Protein AF-A0A958D7E0-F1 (afdb_monomer)

Secondary structure (DSSP, 8-state):
-HHHHHHHHHHHHHHHHHHS-TTSEEEEEEE--TTSPEEEEEEEESS----EEEE-S--HHHHHHHHHHH-GGGGG--HHHHHHHTTSPPP-SSSTT-EEEEEETTTT-TTTSSHHHHHHHHHHHHHHHHHHHHHHHHHHHHHHHHHS-SSGGGHHHHHHHHHHHHHHHTTTTB-PPEEEEE--SSS-S--EEEEEEEB--SSHHHHHHHHHH--SEEEEEEE-SSS--HHHHHHHHHH-BTTTBSEEEEEESSPPPHHHHHHHHHHHHHSSS--EEEEEEHHHHHHH--

Foldseek 3Di:
DVVLLVVLQVLLLVVCPVQPDPQWAWEWEWAAAAPAFIKIKIFTDRDHHSDYYYHHHDHPQVVLVVVCVLPVVSVPDDRVRVRVCLVVPDAADPDPSRIGIHTDRCHPPSVCSDSVNSVVSSCCNVVVNLVVCLVVVLVVLVVCLVVQAQDDVRQLVQLVNCQVLCCSLQSVFWARWDAQDFDPDDDDRPDTFGIKTQGPHPDDDSVCQCPVWVQRMEGEAEHSHAEDDLVNLVSVCVPCDNVHTLEYEYEYAHDYDVVSVVSQVVSCVVDPGRRHYYYHHSVNSSVSSD

Nearest PDB structures (foldseek):
  8qsz-assembly1_E  TM=7.410E-01  e=4.113E-02  Schizosaccharomyces pombe
  7wbx-assembly1_E  TM=4.886E-01  e=1.182E-02  Komagataella phaffii
  9ja1-assembly1_E  TM=7.060E-01  e=1.198E-01  Saccharomyces cerevisiae
  7eu0-assembly1_E  TM=7.232E-01  e=1.815E-01  Arabidopsis thaliana
  8u9r-assembly1_E  TM=4.308E-01  e=2.591E-01  Saccharomyces cerevisiae

Solvent-accessible surface area (backbone atoms only — not comparable to full-atom values): 15855 Å² total; per-residue (Å²): 105,70,71,36,50,47,52,19,48,51,45,38,52,54,49,44,59,74,73,44,52,96,81,56,21,40,37,36,36,41,42,32,30,80,96,45,56,24,36,39,34,44,38,38,51,95,53,96,35,86,48,75,47,76,45,71,76,38,51,71,68,59,48,34,56,58,47,23,74,77,40,64,86,46,62,77,65,51,71,74,54,50,54,59,38,47,80,61,46,63,80,49,56,96,56,98,78,38,60,25,49,44,48,39,95,41,52,94,45,66,83,48,40,30,61,68,49,31,52,52,52,52,51,50,46,48,53,55,18,54,71,60,38,33,68,53,50,47,50,48,52,55,51,47,63,73,66,53,58,80,33,79,92,38,28,65,63,45,36,52,49,51,34,55,49,52,37,66,78,31,57,92,35,35,44,75,50,39,68,58,50,55,57,74,93,83,61,85,66,78,58,72,39,47,28,35,22,42,51,64,28,90,56,66,73,60,22,50,39,28,74,78,36,43,18,56,32,42,42,38,40,57,43,42,34,61,70,84,53,74,61,61,55,50,57,55,59,72,61,47,35,80,93,43,4,22,48,38,34,39,38,26,56,38,80,70,58,69,68,56,57,52,49,50,54,50,54,34,67,71,43,94,56,87,35,47,73,50,80,44,22,51,64,53,55,54,62,74,44,105

Radius of gyration: 23.07 Å; Cα contacts (8 Å, |Δi|>4): 474; chains: 1; bounding box: 60×35×63 Å

Mean predicted aligned error: 13.66 Å

pLDDT: mean 77.72, std 14.21, range [37.94, 97.56]

Structure (mmCIF, N/CA/C/O backbone):
data_AF-A0A958D7E0-F1
#
_entry.id   AF-A0A958D7E0-F1
#
loop_
_atom_site.group_PDB
_atom_site.id
_atom_site.type_symbol
_atom_site.label_atom_id
_atom_site.label_al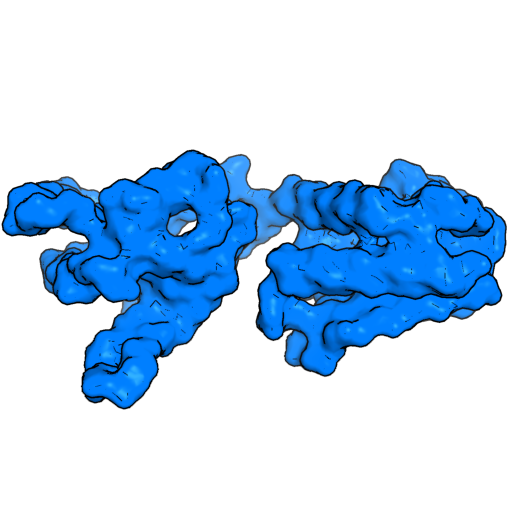t_id
_atom_site.label_comp_id
_atom_site.label_asym_id
_atom_site.label_entity_id
_atom_site.label_seq_id
_atom_site.pdbx_PDB_ins_code
_atom_site.Cartn_x
_atom_site.Cartn_y
_atom_site.Cartn_z
_atom_site.occupancy
_atom_site.B_iso_or_equiv
_atom_site.auth_seq_id
_atom_site.auth_comp_id
_atom_site.auth_asym_id
_atom_site.auth_atom_id
_atom_site.pdbx_PDB_model_num
ATOM 1 N N . MET A 1 1 ? 11.416 -3.556 -36.088 1.00 57.78 1 MET A N 1
ATOM 2 C CA . MET A 1 1 ? 11.452 -3.543 -34.608 1.00 57.78 1 MET A CA 1
ATOM 3 C C . MET A 1 1 ? 10.338 -2.713 -33.989 1.00 57.78 1 MET A C 1
ATOM 5 O O . MET A 1 1 ? 9.658 -3.243 -33.122 1.00 57.78 1 MET A O 1
ATOM 9 N N . MET A 1 2 ? 10.081 -1.491 -34.474 1.00 62.84 2 MET A N 1
ATOM 10 C CA . MET A 1 2 ? 9.103 -0.550 -33.896 1.00 62.84 2 MET A CA 1
ATOM 11 C C . MET A 1 2 ? 7.727 -1.152 -33.539 1.00 62.84 2 MET A C 1
ATOM 13 O O . MET A 1 2 ? 7.241 -0.913 -32.445 1.00 62.84 2 MET A O 1
ATOM 17 N N . HIS A 1 3 ? 7.124 -1.997 -34.389 1.00 62.16 3 HIS A N 1
ATOM 18 C CA . HIS A 1 3 ? 5.829 -2.636 -34.087 1.00 62.16 3 HIS A CA 1
ATOM 19 C C . HIS A 1 3 ? 5.879 -3.615 -32.893 1.00 62.16 3 HIS A C 1
ATOM 21 O O . HIS A 1 3 ? 4.928 -3.698 -32.122 1.00 62.16 3 HIS A O 1
ATOM 27 N N . PHE A 1 4 ? 6.982 -4.352 -32.720 1.00 68.31 4 PHE A N 1
ATOM 28 C CA . PHE A 1 4 ? 7.137 -5.296 -31.607 1.00 68.31 4 PHE A CA 1
ATOM 29 C C . PHE A 1 4 ? 7.370 -4.554 -30.287 1.00 68.31 4 PHE A C 1
ATOM 31 O O . PHE A 1 4 ? 6.698 -4.833 -29.298 1.00 68.31 4 PHE A O 1
ATOM 38 N N . ALA A 1 5 ? 8.231 -3.530 -30.308 1.00 74.19 5 ALA A N 1
ATOM 39 C CA . ALA A 1 5 ? 8.450 -2.646 -29.167 1.00 74.19 5 ALA A CA 1
ATOM 40 C C . ALA A 1 5 ? 7.181 -1.863 -28.780 1.00 74.19 5 ALA A C 1
ATOM 42 O O . ALA A 1 5 ? 6.942 -1.647 -27.600 1.00 74.19 5 ALA A O 1
ATOM 43 N N . LEU A 1 6 ? 6.329 -1.496 -29.748 1.00 79.62 6 LEU A N 1
ATOM 44 C CA . LEU A 1 6 ? 5.053 -0.821 -29.489 1.00 79.62 6 LEU A CA 1
ATOM 45 C C . LEU A 1 6 ? 4.069 -1.717 -28.727 1.00 79.62 6 LEU A C 1
ATOM 47 O O . LEU A 1 6 ? 3.431 -1.265 -27.783 1.00 79.62 6 LEU A O 1
ATOM 51 N N . ASN A 1 7 ? 3.930 -2.981 -29.132 1.00 79.94 7 ASN A N 1
ATOM 52 C CA . ASN A 1 7 ? 3.047 -3.923 -28.441 1.00 79.94 7 ASN A CA 1
ATOM 53 C C . ASN A 1 7 ? 3.582 -4.270 -27.051 1.00 79.94 7 ASN A C 1
ATOM 55 O O . ASN A 1 7 ? 2.810 -4.317 -26.100 1.00 79.94 7 ASN A O 1
ATOM 59 N N . TYR A 1 8 ? 4.900 -4.441 -26.928 1.00 84.50 8 TYR A N 1
ATOM 60 C CA . TYR A 1 8 ? 5.567 -4.573 -25.637 1.00 84.50 8 TYR A CA 1
ATOM 61 C C . TYR A 1 8 ? 5.291 -3.354 -24.742 1.00 84.50 8 TYR A C 1
ATOM 63 O O . TYR A 1 8 ? 4.865 -3.522 -23.605 1.00 84.50 8 TYR A O 1
ATOM 71 N N . ALA A 1 9 ? 5.461 -2.129 -25.257 1.00 82.00 9 ALA A N 1
ATOM 72 C CA . ALA A 1 9 ? 5.205 -0.893 -24.517 1.00 82.00 9 ALA A CA 1
ATOM 73 C C . ALA A 1 9 ? 3.750 -0.802 -24.053 1.00 82.00 9 ALA A C 1
ATOM 75 O O . ALA A 1 9 ? 3.500 -0.574 -22.877 1.00 82.00 9 ALA A O 1
ATOM 76 N N . LYS A 1 10 ? 2.786 -1.058 -24.944 1.00 81.69 10 LYS A N 1
ATOM 77 C CA . LYS A 1 10 ? 1.363 -1.085 -24.581 1.00 81.69 10 LYS A CA 1
ATOM 78 C C . LYS A 1 10 ? 1.084 -2.077 -23.461 1.00 81.69 10 LYS A C 1
ATOM 80 O O . LYS A 1 10 ? 0.414 -1.717 -22.507 1.00 81.69 10 LYS A O 1
ATOM 85 N N . HIS A 1 11 ? 1.651 -3.278 -23.542 1.00 80.88 11 HIS A N 1
ATOM 86 C CA . HIS A 1 11 ? 1.471 -4.309 -22.523 1.00 80.88 11 HIS A CA 1
ATOM 87 C C . HIS A 1 11 ? 2.115 -3.922 -21.185 1.00 80.88 11 HIS A C 1
ATOM 89 O O . HIS A 1 11 ? 1.505 -4.092 -20.136 1.00 80.88 11 HIS A O 1
ATOM 95 N N . VAL A 1 12 ? 3.317 -3.334 -21.201 1.00 79.00 12 VAL A N 1
ATOM 96 C CA . VAL A 1 12 ? 3.941 -2.761 -19.996 1.00 79.00 12 VAL A CA 1
ATOM 97 C C . VAL A 1 12 ? 3.056 -1.670 -19.396 1.00 79.00 12 VAL A C 1
ATOM 99 O O . VAL A 1 12 ? 2.830 -1.692 -18.194 1.00 79.00 12 VAL A O 1
ATOM 102 N N . ASN A 1 13 ? 2.524 -0.759 -20.214 1.00 78.00 13 ASN A N 1
ATOM 103 C CA . ASN A 1 13 ? 1.620 0.306 -19.777 1.00 78.00 13 ASN A CA 1
ATOM 104 C C . ASN A 1 13 ? 0.315 -0.273 -19.195 1.00 78.00 13 ASN A C 1
ATOM 106 O O . ASN A 1 13 ? -0.163 0.142 -18.151 1.00 78.00 13 ASN A O 1
ATOM 110 N N . GLU A 1 14 ? -0.257 -1.303 -19.813 1.00 74.56 14 GLU A N 1
ATOM 111 C CA . GLU A 1 14 ? -1.432 -2.000 -19.279 1.00 74.56 14 GLU A CA 1
ATOM 112 C C . GLU A 1 14 ? -1.147 -2.649 -17.917 1.00 74.56 14 GLU A C 1
ATOM 114 O O . GLU A 1 14 ? -1.952 -2.526 -16.995 1.00 74.56 14 GLU A O 1
ATOM 119 N N . ILE A 1 15 ? 0.000 -3.314 -17.749 1.00 71.25 15 ILE A N 1
ATOM 120 C CA . ILE A 1 15 ? 0.373 -3.916 -16.463 1.00 71.25 15 ILE A CA 1
ATOM 121 C C . ILE A 1 15 ? 0.643 -2.835 -15.421 1.00 71.25 15 ILE A C 1
ATOM 123 O O . ILE A 1 15 ? 0.142 -2.937 -14.306 1.00 71.25 15 ILE A O 1
ATOM 127 N N . LEU A 1 16 ? 1.408 -1.798 -15.763 1.00 71.94 16 LEU A N 1
ATOM 128 C CA . LEU A 1 16 ? 1.702 -0.708 -14.843 1.00 71.94 16 LEU A CA 1
ATOM 129 C C . LEU A 1 16 ? 0.422 0.032 -14.434 1.00 71.94 16 LEU A C 1
ATOM 131 O O . LEU A 1 16 ? 0.306 0.338 -13.263 1.00 71.94 16 LEU A O 1
ATOM 135 N N . HIS A 1 17 ? -0.586 0.196 -15.295 1.00 66.62 17 HIS A N 1
ATOM 136 C CA . HIS A 1 17 ? -1.890 0.753 -14.896 1.00 66.62 17 HIS A CA 1
ATOM 137 C C . HIS A 1 17 ? -2.667 -0.154 -13.943 1.00 66.62 17 HIS A C 1
ATOM 139 O O . HIS A 1 17 ? -3.477 0.312 -13.142 1.00 66.62 17 HIS A O 1
ATOM 145 N N . ASN A 1 18 ? -2.472 -1.465 -14.066 1.00 60.03 18 ASN A N 1
ATOM 146 C CA . ASN A 1 18 ? -3.117 -2.430 -13.189 1.00 60.03 18 ASN A CA 1
ATOM 147 C C . ASN A 1 18 ? -2.405 -2.537 -11.834 1.00 60.03 18 ASN A C 1
ATOM 149 O O . ASN A 1 18 ? -3.066 -2.805 -10.832 1.00 60.03 18 ASN A O 1
ATOM 153 N N . VAL A 1 19 ? -1.081 -2.340 -11.805 1.00 57.50 19 VAL A N 1
ATOM 154 C CA . VAL A 1 19 ? -0.245 -2.529 -10.610 1.00 57.50 19 VAL A CA 1
ATOM 155 C C . VAL A 1 19 ? 0.066 -1.217 -9.878 1.00 57.50 19 VAL A C 1
ATOM 157 O O . VAL A 1 19 ? 0.043 -1.181 -8.651 1.00 57.50 19 VAL A O 1
ATOM 160 N N . LEU A 1 20 ? 0.344 -0.132 -10.600 1.00 54.12 20 LEU A N 1
ATOM 161 C CA . LEU A 1 20 ? 0.491 1.223 -10.069 1.00 54.12 20 LEU A CA 1
ATOM 162 C C . LEU A 1 20 ? -0.876 1.908 -10.120 1.00 54.12 20 LEU A C 1
ATOM 164 O O . LEU A 1 20 ? -1.500 2.000 -11.173 1.00 54.12 20 LEU A O 1
ATOM 168 N N . TRP A 1 21 ? -1.381 2.352 -8.970 1.00 46.00 21 TRP A N 1
ATOM 169 C CA . TRP A 1 21 ? -2.715 2.950 -8.909 1.00 46.00 21 TRP A CA 1
ATOM 170 C C . TRP A 1 21 ? -2.822 4.301 -9.622 1.00 46.00 21 TRP A C 1
ATOM 172 O O . TRP A 1 21 ? -1.843 5.023 -9.785 1.00 46.00 21 TRP A O 1
ATOM 182 N N . SER A 1 22 ? -4.069 4.677 -9.926 1.00 40.44 22 SER A N 1
ATOM 183 C CA . SER A 1 22 ? -4.504 5.856 -10.695 1.00 40.44 22 SER A CA 1
ATOM 184 C C . SER A 1 22 ? -4.106 7.238 -10.147 1.00 40.44 22 SER A C 1
ATOM 186 O O . SER A 1 22 ? -4.387 8.255 -10.783 1.00 40.44 22 SER A O 1
ATOM 188 N N . THR A 1 23 ? -3.478 7.290 -8.971 1.00 39.16 23 THR A N 1
ATOM 189 C CA . THR A 1 23 ? -2.903 8.504 -8.370 1.00 39.16 23 THR A CA 1
ATOM 190 C C . THR A 1 23 ? -1.434 8.730 -8.734 1.00 39.16 23 THR A C 1
ATOM 192 O O . THR A 1 23 ? -0.929 9.831 -8.517 1.00 39.16 23 THR A O 1
ATOM 195 N N . TRP A 1 24 ? -0.762 7.727 -9.307 1.00 48.91 24 TRP A N 1
ATOM 196 C CA . TRP A 1 24 ? 0.617 7.803 -9.778 1.00 48.91 24 TRP A CA 1
ATOM 197 C C . TRP A 1 24 ? 0.609 7.736 -11.289 1.00 48.91 24 TRP A C 1
ATOM 199 O O . TRP A 1 24 ? 0.438 6.678 -11.887 1.00 48.91 24 TRP A O 1
ATOM 209 N N . PHE A 1 25 ? 0.785 8.889 -11.897 1.00 57.62 25 PHE A N 1
ATOM 210 C CA . PHE A 1 25 ? 0.920 8.984 -13.330 1.00 57.62 25 PHE A CA 1
ATOM 211 C C . PHE A 1 25 ? 2.361 8.701 -13.703 1.00 57.62 25 PHE A C 1
ATOM 213 O O . PHE A 1 25 ? 3.290 9.154 -13.022 1.00 57.62 25 PHE A O 1
ATOM 220 N N . TYR A 1 26 ? 2.551 7.906 -14.743 1.00 67.69 26 TYR A N 1
ATOM 221 C CA . TYR A 1 26 ? 3.872 7.486 -15.146 1.00 67.69 26 TYR A CA 1
ATOM 222 C C . TYR A 1 26 ? 4.028 7.576 -16.653 1.00 67.69 26 TYR A C 1
ATOM 224 O O . TYR A 1 26 ? 3.296 6.993 -17.445 1.00 67.69 26 TYR A O 1
ATOM 232 N N . LYS A 1 27 ? 5.106 8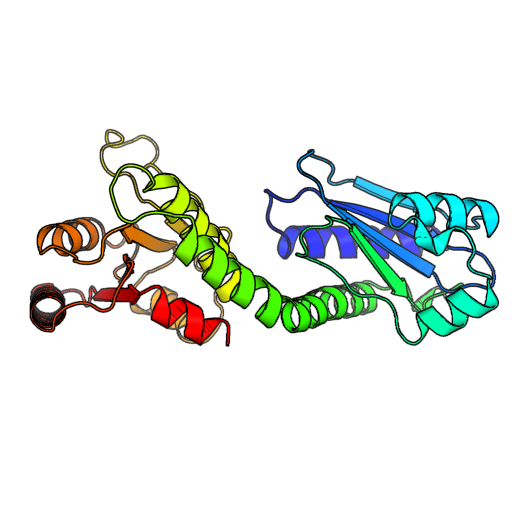.242 -17.035 1.00 75.25 27 LYS A N 1
ATOM 233 C CA . LYS A 1 27 ? 5.638 8.165 -18.375 1.00 75.25 27 LYS A CA 1
ATOM 234 C C . LYS A 1 27 ? 6.651 7.046 -18.431 1.00 75.25 27 LYS A C 1
ATOM 236 O O . LYS A 1 27 ? 7.567 6.993 -17.602 1.00 75.25 27 LYS A O 1
ATOM 241 N N . HIS A 1 28 ? 6.539 6.190 -19.439 1.00 81.00 28 HIS A N 1
ATOM 242 C CA . HIS A 1 28 ? 7.616 5.262 -19.745 1.00 81.00 28 HIS A CA 1
ATOM 243 C C . HIS A 1 28 ? 8.193 5.463 -21.141 1.00 81.00 28 HIS A C 1
ATOM 245 O O . HIS A 1 28 ? 7.494 5.764 -22.105 1.00 81.00 28 HIS A O 1
ATOM 251 N N . GLU A 1 29 ? 9.510 5.333 -21.233 1.00 85.62 29 GLU A N 1
ATOM 252 C CA . GLU A 1 29 ? 10.260 5.505 -22.470 1.00 85.62 29 GLU A CA 1
ATOM 253 C C . GLU A 1 29 ? 11.056 4.236 -22.731 1.00 85.62 29 GLU A C 1
ATOM 255 O O . GLU A 1 29 ? 11.837 3.796 -21.884 1.00 85.62 29 GLU A O 1
ATOM 260 N N . ILE A 1 30 ? 10.877 3.655 -23.912 1.00 86.44 30 ILE A N 1
ATOM 261 C CA . ILE A 1 30 ? 11.724 2.572 -24.400 1.00 86.44 30 ILE A CA 1
ATOM 262 C C . ILE A 1 30 ? 12.750 3.193 -25.333 1.00 86.44 30 ILE A C 1
ATOM 264 O O . ILE A 1 30 ? 12.411 3.659 -26.420 1.00 86.44 30 ILE A O 1
ATOM 268 N N . ILE A 1 31 ? 14.007 3.210 -24.899 1.00 87.12 31 ILE A N 1
ATOM 269 C CA . ILE A 1 31 ? 15.113 3.790 -25.653 1.00 87.12 31 ILE A CA 1
ATOM 270 C C . ILE A 1 31 ? 16.017 2.670 -26.144 1.00 87.12 31 ILE A C 1
ATOM 272 O O . ILE A 1 31 ? 16.694 2.000 -25.360 1.00 87.12 31 ILE A O 1
ATOM 276 N N . GLU A 1 32 ? 16.042 2.488 -27.458 1.00 85.31 32 GLU A N 1
ATOM 277 C CA . GLU A 1 32 ? 16.941 1.559 -28.127 1.00 85.31 32 GLU A CA 1
ATOM 278 C C . GLU A 1 32 ? 18.158 2.316 -28.655 1.00 85.31 32 GLU A C 1
ATOM 280 O O . GLU A 1 32 ? 18.032 3.253 -29.446 1.00 85.31 32 GLU A O 1
ATOM 285 N N . VAL A 1 33 ? 19.345 1.887 -28.240 1.00 85.81 33 VAL A N 1
ATOM 286 C CA . VAL A 1 33 ? 20.620 2.389 -28.754 1.00 85.81 33 VAL A CA 1
ATOM 287 C C . VAL A 1 33 ? 21.308 1.234 -29.481 1.00 85.81 33 VAL A C 1
ATOM 289 O O . VAL A 1 33 ? 21.549 0.201 -28.853 1.00 85.81 33 VAL A O 1
ATOM 292 N N . PRO A 1 34 ? 21.628 1.357 -30.782 1.00 82.00 34 PRO A N 1
ATOM 293 C CA . PRO A 1 34 ? 22.261 0.275 -31.527 1.00 82.00 34 PRO A CA 1
ATOM 294 C C . PRO A 1 34 ? 23.570 -0.179 -30.874 1.00 82.00 34 PRO A C 1
ATOM 296 O O . PRO A 1 34 ? 24.427 0.642 -30.552 1.00 82.00 34 PRO A O 1
ATOM 299 N N . GLY A 1 35 ? 23.725 -1.492 -30.690 1.00 75.50 35 GLY A N 1
ATOM 300 C CA . GLY A 1 35 ? 24.907 -2.084 -30.055 1.00 75.50 35 GLY A CA 1
ATOM 301 C C . GLY A 1 35 ? 24.920 -2.040 -28.522 1.00 75.50 35 GLY A C 1
ATOM 302 O O . GLY A 1 35 ? 25.805 -2.645 -27.936 1.00 75.50 35 GLY A O 1
ATOM 303 N N . LEU A 1 36 ? 23.938 -1.398 -27.881 1.00 74.38 36 LEU A N 1
ATOM 304 C CA . LEU A 1 36 ? 23.718 -1.408 -26.432 1.00 74.38 36 LEU A CA 1
ATOM 305 C C . LEU A 1 36 ? 22.497 -2.285 -26.083 1.00 74.38 36 LEU A C 1
ATOM 307 O O . LEU A 1 36 ? 21.706 -2.670 -26.945 1.00 74.38 36 LEU A O 1
ATOM 311 N N . VAL A 1 37 ? 22.303 -2.561 -24.794 1.00 76.00 37 VAL A N 1
ATOM 312 C CA . VAL A 1 37 ? 21.003 -2.971 -24.243 1.00 76.00 37 VAL A CA 1
ATOM 313 C C . VAL A 1 37 ? 19.922 -1.894 -24.414 1.00 76.00 37 VAL A C 1
ATOM 315 O O . VAL A 1 37 ? 20.210 -0.700 -24.509 1.00 76.00 37 VAL A O 1
ATOM 318 N N . THR A 1 38 ? 18.657 -2.307 -24.398 1.00 83.12 38 THR A N 1
ATOM 319 C CA . THR A 1 38 ? 17.524 -1.376 -24.431 1.00 83.12 38 THR A CA 1
ATOM 320 C C . THR A 1 38 ? 17.224 -0.885 -23.020 1.00 83.12 38 THR A C 1
ATOM 322 O O . THR A 1 38 ? 17.230 -1.668 -22.067 1.00 83.12 38 THR A O 1
ATOM 325 N N . ALA A 1 39 ? 16.948 0.407 -22.872 1.00 81.19 39 ALA A N 1
ATOM 326 C CA . ALA A 1 39 ? 16.553 0.986 -21.596 1.00 81.19 39 ALA A CA 1
ATOM 327 C C . ALA A 1 39 ? 15.038 1.201 -21.560 1.00 81.19 39 ALA A C 1
ATOM 329 O O . ALA A 1 39 ? 14.488 1.871 -22.430 1.00 81.19 39 ALA A O 1
ATOM 330 N N . LEU A 1 40 ? 14.384 0.665 -20.534 1.00 81.44 40 LEU A N 1
ATOM 331 C CA . LEU A 1 40 ? 13.037 1.044 -20.130 1.00 81.44 40 LEU A CA 1
ATOM 332 C C . LEU A 1 40 ? 13.159 2.064 -19.001 1.00 81.44 40 LEU A C 1
ATOM 334 O O . LEU A 1 40 ? 13.568 1.740 -17.887 1.00 81.44 40 LEU A O 1
ATOM 338 N N . LEU A 1 41 ? 12.814 3.308 -19.284 1.00 78.25 41 LEU A N 1
ATOM 339 C CA . LEU A 1 41 ? 12.724 4.348 -18.276 1.00 78.25 41 LEU A CA 1
ATOM 340 C C . LEU A 1 41 ? 11.280 4.409 -17.813 1.00 78.25 41 LEU A C 1
ATOM 342 O O . LEU A 1 41 ? 10.391 4.496 -18.646 1.00 78.25 41 LEU A O 1
ATOM 346 N N . VAL A 1 42 ? 11.053 4.393 -16.506 1.00 76.69 42 VAL A N 1
ATOM 347 C CA . VAL A 1 42 ? 9.741 4.638 -15.905 1.00 76.69 42 VAL A CA 1
ATOM 348 C C . VAL A 1 42 ? 9.900 5.833 -14.982 1.00 76.69 42 VAL A C 1
ATOM 350 O O . VAL A 1 42 ? 10.624 5.771 -13.985 1.00 76.69 42 VAL A O 1
ATOM 353 N N . THR A 1 43 ? 9.270 6.941 -15.339 1.00 71.62 43 THR A N 1
ATOM 354 C CA . THR A 1 43 ? 9.252 8.170 -14.549 1.00 71.62 43 THR A CA 1
ATOM 355 C C . THR A 1 43 ? 7.836 8.432 -14.090 1.00 71.62 43 THR A C 1
ATOM 357 O O . THR A 1 43 ? 6.936 8.428 -14.915 1.00 71.62 43 THR A O 1
ATOM 360 N N . TYR A 1 44 ? 7.654 8.684 -12.805 1.00 67.81 44 TYR A N 1
ATOM 361 C CA . TYR A 1 44 ? 6.381 9.062 -12.220 1.00 67.81 44 TYR A CA 1
ATOM 362 C C . TYR A 1 44 ? 6.536 10.380 -11.475 1.00 67.81 44 TYR A C 1
ATOM 364 O O . TYR A 1 44 ? 7.542 10.638 -10.807 1.00 67.81 44 TYR A O 1
ATOM 372 N N . ASP A 1 45 ? 5.535 11.230 -11.612 1.00 56.72 45 ASP A N 1
ATOM 373 C CA . ASP A 1 45 ? 5.418 12.468 -10.864 1.00 56.72 45 ASP A CA 1
ATOM 374 C C . ASP A 1 45 ? 3.938 12.747 -10.558 1.00 56.72 45 ASP A C 1
ATOM 376 O O . ASP A 1 45 ? 3.064 11.909 -10.777 1.00 56.72 45 ASP A O 1
ATOM 380 N N . ASN A 1 46 ? 3.654 13.908 -9.972 1.00 54.38 46 ASN A N 1
ATOM 381 C CA . ASN A 1 46 ? 2.291 14.287 -9.602 1.00 54.38 46 ASN A CA 1
ATOM 382 C C . ASN A 1 46 ? 1.475 14.844 -10.794 1.00 54.38 46 ASN A C 1
ATOM 384 O O . ASN A 1 46 ? 0.424 15.446 -10.565 1.00 54.38 46 ASN A O 1
ATOM 388 N N . GLN A 1 47 ? 1.945 14.731 -12.044 1.00 57.06 47 GLN A N 1
ATOM 389 C CA . GLN A 1 47 ? 1.233 15.205 -13.235 1.00 57.06 47 GLN A CA 1
ATOM 390 C C . GLN A 1 47 ? 0.618 14.058 -14.015 1.00 57.06 47 GLN A C 1
ATOM 392 O O . GLN A 1 47 ? 1.288 13.078 -14.288 1.00 57.06 47 GLN A O 1
ATOM 397 N N . LYS A 1 48 ? -0.633 14.232 -14.455 1.00 56.69 48 LYS A N 1
ATOM 398 C CA . LYS A 1 48 ? -1.332 13.271 -15.309 1.00 56.69 48 LYS A CA 1
ATOM 399 C C . LYS A 1 48 ? -0.660 13.069 -16.664 1.00 56.69 48 LYS A C 1
ATOM 401 O O . LYS A 1 48 ? -0.998 13.761 -17.617 1.00 56.69 48 LYS A O 1
ATOM 406 N N . ASP A 1 49 ? 0.247 12.105 -16.715 1.00 61.53 49 ASP A N 1
ATOM 407 C CA . ASP A 1 49 ? 0.973 11.639 -17.889 1.00 61.53 49 ASP A CA 1
ATOM 408 C C . ASP A 1 49 ? 0.970 10.101 -17.896 1.00 61.53 49 ASP A C 1
ATOM 410 O O . ASP A 1 49 ? 1.771 9.473 -17.212 1.00 61.53 49 ASP A O 1
ATOM 414 N N . ASP A 1 50 ? 0.020 9.517 -18.632 1.00 65.06 50 ASP A N 1
ATOM 415 C CA . ASP A 1 50 ? -0.119 8.067 -18.860 1.00 65.06 50 ASP A CA 1
ATOM 416 C C . ASP A 1 50 ? 0.360 7.710 -20.286 1.00 65.06 50 ASP A C 1
ATOM 418 O O . ASP A 1 50 ? -0.225 6.877 -20.994 1.00 65.06 50 ASP A O 1
ATOM 422 N N . GLU A 1 51 ? 1.379 8.425 -20.771 1.00 73.81 51 GLU A N 1
ATOM 423 C CA . GLU A 1 51 ? 1.915 8.270 -22.119 1.00 73.81 51 GLU A CA 1
ATOM 424 C C . GLU A 1 51 ? 3.153 7.373 -22.164 1.00 73.81 51 GLU A C 1
ATOM 426 O O . GLU A 1 51 ? 3.916 7.203 -21.206 1.00 73.81 51 GLU A O 1
ATOM 431 N N . PHE A 1 52 ? 3.390 6.825 -23.352 1.00 81.81 52 PHE A N 1
ATOM 432 C CA . PHE A 1 52 ? 4.601 6.084 -23.640 1.00 81.81 52 PHE A CA 1
ATOM 433 C C . PHE A 1 52 ? 5.282 6.583 -24.896 1.00 81.81 52 PHE A C 1
ATOM 435 O O . PHE A 1 52 ? 4.624 6.946 -25.871 1.00 81.81 52 PHE A O 1
ATOM 442 N N . ASP A 1 53 ? 6.611 6.550 -24.877 1.00 85.81 53 ASP A N 1
ATOM 443 C CA . ASP A 1 53 ? 7.431 6.876 -26.036 1.00 85.81 53 ASP A CA 1
ATOM 444 C C . ASP A 1 53 ? 8.366 5.711 -26.376 1.00 85.81 53 ASP A C 1
ATOM 446 O O . ASP A 1 53 ? 8.916 5.040 -25.499 1.00 85.81 53 ASP A O 1
ATOM 450 N N . VAL A 1 54 ? 8.543 5.462 -27.670 1.00 84.69 54 VAL A N 1
ATOM 451 C CA . VAL A 1 54 ? 9.456 4.442 -28.186 1.00 84.69 54 VAL A CA 1
ATOM 452 C C . VAL A 1 54 ? 10.451 5.133 -29.103 1.00 84.69 54 VAL A C 1
ATOM 454 O O . VAL A 1 54 ? 10.155 5.451 -30.254 1.00 84.69 54 VAL A O 1
ATOM 457 N N . ALA A 1 55 ? 11.663 5.327 -28.595 1.00 85.75 55 ALA A N 1
ATOM 458 C CA . ALA A 1 55 ? 12.760 5.933 -29.323 1.00 85.75 55 ALA A CA 1
ATOM 459 C C . ALA A 1 55 ? 13.695 4.837 -29.851 1.00 85.75 55 ALA A C 1
ATOM 461 O O . ALA A 1 55 ? 14.567 4.345 -29.133 1.00 85.75 55 ALA A O 1
ATOM 462 N N . SER A 1 56 ? 13.526 4.458 -31.120 1.00 81.50 56 SER A N 1
ATOM 463 C CA . SER A 1 56 ? 14.424 3.514 -31.793 1.00 81.50 56 SER A CA 1
ATOM 464 C C . SER A 1 56 ? 15.694 4.193 -32.312 1.00 81.50 56 SER A C 1
ATOM 466 O O . SER A 1 56 ? 15.687 5.393 -32.604 1.00 81.50 56 SER A O 1
ATOM 468 N N . GLU A 1 57 ? 16.766 3.412 -32.464 1.00 81.88 57 GLU A N 1
ATOM 469 C CA . GLU A 1 57 ? 18.021 3.814 -33.125 1.00 81.88 57 GLU A CA 1
ATOM 470 C C . GLU A 1 57 ? 18.649 5.116 -32.577 1.00 81.88 57 GLU A C 1
ATOM 472 O O . GLU A 1 57 ? 19.218 5.927 -33.312 1.00 81.88 57 GLU A O 1
ATOM 477 N N . GLN A 1 58 ? 18.554 5.345 -31.264 1.00 86.62 58 GLN A N 1
ATOM 478 C CA . GLN A 1 58 ? 19.126 6.529 -30.630 1.00 86.62 58 GLN A CA 1
ATOM 479 C C . GLN A 1 58 ? 20.653 6.493 -30.623 1.00 86.62 58 GLN A C 1
ATOM 481 O O . GLN A 1 58 ? 21.284 5.451 -30.462 1.00 86.62 58 GLN A O 1
ATOM 486 N N . THR A 1 59 ? 21.268 7.671 -30.742 1.00 90.56 59 THR A N 1
ATOM 487 C CA . THR A 1 59 ? 22.719 7.790 -30.586 1.00 90.56 59 THR A CA 1
ATOM 488 C C . THR A 1 59 ? 23.105 7.703 -29.114 1.00 90.56 59 THR A C 1
ATOM 490 O O . THR A 1 59 ? 22.384 8.183 -28.236 1.00 90.56 59 THR A O 1
ATOM 493 N N . TRP A 1 60 ? 24.301 7.175 -28.847 1.00 87.38 60 TRP A N 1
ATOM 494 C CA . TRP A 1 60 ? 24.873 7.096 -27.501 1.00 87.38 60 TRP A CA 1
ATOM 495 C C . TRP A 1 60 ? 24.832 8.439 -26.745 1.00 87.38 60 TRP A C 1
ATOM 497 O O . TRP A 1 60 ? 24.443 8.506 -25.582 1.00 87.38 60 TRP A O 1
ATOM 507 N N . SER A 1 61 ? 25.161 9.539 -27.431 1.00 89.19 61 SER A N 1
ATOM 508 C CA . SER A 1 61 ? 25.136 10.887 -26.850 1.00 89.19 61 SER A CA 1
ATOM 509 C C . SER A 1 61 ? 23.726 11.336 -26.442 1.00 89.19 61 SER A C 1
ATOM 511 O O . SER A 1 61 ? 23.555 11.872 -25.346 1.00 89.19 61 SER A O 1
ATOM 513 N N . LYS A 1 62 ? 22.707 11.084 -27.278 1.00 89.75 62 LYS A N 1
ATOM 514 C CA . LYS A 1 62 ? 21.307 11.408 -26.953 1.00 89.75 62 LYS A CA 1
ATOM 515 C C . LYS A 1 62 ? 20.786 10.556 -25.802 1.00 89.75 62 LYS A C 1
ATOM 517 O O . LYS A 1 62 ? 20.113 11.079 -24.916 1.00 89.75 62 LYS A O 1
ATOM 522 N N . PHE A 1 63 ? 21.144 9.274 -25.791 1.00 87.88 63 PHE A N 1
ATOM 523 C CA . PHE A 1 63 ? 20.841 8.374 -24.689 1.00 87.88 63 PHE A CA 1
ATOM 524 C C . PHE A 1 63 ? 21.407 8.912 -23.373 1.00 87.88 63 PHE A C 1
ATOM 526 O O . PHE A 1 63 ? 20.632 9.209 -22.467 1.00 87.88 63 PHE A O 1
ATOM 533 N N . LEU A 1 64 ? 22.718 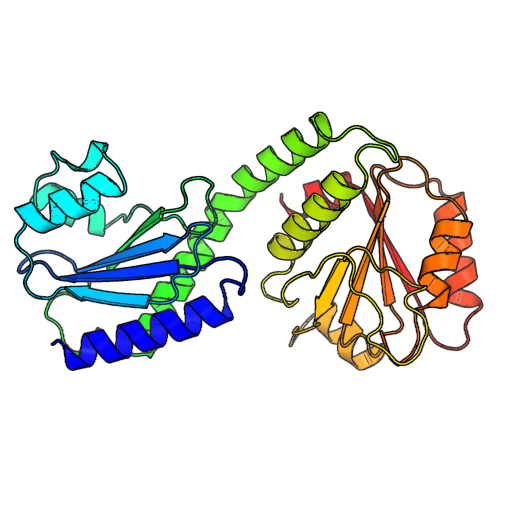9.172 -23.288 1.00 86.62 64 LEU A N 1
ATOM 534 C CA . LEU A 1 64 ? 23.333 9.739 -22.082 1.00 86.62 64 LEU A CA 1
ATOM 535 C C . LEU A 1 64 ? 22.691 11.060 -21.653 1.00 86.62 64 LEU A C 1
ATOM 537 O O . LEU A 1 64 ? 22.439 11.257 -20.464 1.00 86.62 64 LEU A O 1
ATOM 541 N N . GLN A 1 65 ? 22.377 11.951 -22.597 1.00 87.38 65 GLN A N 1
ATOM 542 C CA . GLN A 1 65 ? 21.688 13.204 -22.294 1.00 87.38 65 GLN A CA 1
ATOM 543 C C . GLN A 1 65 ? 20.323 12.954 -21.633 1.00 87.38 65 GLN A C 1
ATOM 545 O O . GLN A 1 65 ? 19.991 13.614 -20.645 1.00 87.38 65 GLN A O 1
ATOM 550 N N . ARG A 1 66 ? 19.537 11.993 -22.138 1.00 86.75 66 ARG A N 1
ATOM 551 C CA . ARG A 1 66 ? 18.236 11.633 -21.558 1.00 86.75 66 ARG A CA 1
ATOM 552 C C . ARG A 1 66 ? 18.385 10.976 -20.188 1.00 86.75 66 ARG A C 1
ATOM 554 O O . ARG A 1 66 ? 17.652 11.356 -19.270 1.00 86.75 66 ARG A O 1
ATOM 561 N N . MET A 1 67 ? 19.347 10.067 -20.033 1.00 80.88 67 MET A N 1
ATOM 562 C CA . MET A 1 67 ? 19.643 9.398 -18.762 1.00 80.88 67 MET A CA 1
ATOM 563 C C . MET A 1 67 ? 20.082 10.384 -17.682 1.00 80.88 67 MET A C 1
ATOM 565 O O . MET A 1 67 ? 19.634 10.301 -16.542 1.00 80.88 67 MET A O 1
ATOM 569 N N . SER A 1 68 ? 20.888 11.378 -18.054 1.00 80.88 68 SER A N 1
ATOM 570 C CA . SER A 1 68 ? 21.416 12.392 -17.132 1.00 80.88 68 SER A CA 1
ATOM 571 C C . SER A 1 68 ? 20.335 13.289 -16.531 1.00 80.88 68 SER A C 1
ATOM 573 O O . SER A 1 68 ? 20.520 13.843 -15.452 1.00 80.88 68 SER A O 1
ATOM 575 N N . ARG A 1 69 ? 19.186 13.428 -17.209 1.00 78.38 69 ARG A N 1
ATOM 576 C CA . ARG A 1 69 ? 18.007 14.116 -16.654 1.00 78.38 69 ARG A CA 1
ATOM 577 C C . ARG A 1 69 ? 17.332 13.304 -15.554 1.00 78.38 69 ARG A C 1
ATOM 579 O O . ARG A 1 69 ? 16.668 13.881 -14.700 1.00 78.38 69 ARG A O 1
ATOM 586 N N . VAL A 1 70 ? 17.457 11.979 -15.598 1.00 71.81 70 VAL A N 1
ATOM 587 C CA . VAL A 1 70 ? 16.984 11.097 -14.529 1.00 71.81 70 VAL A CA 1
ATOM 588 C C . VAL A 1 70 ? 17.997 11.065 -13.393 1.00 71.81 70 VAL A C 1
ATOM 590 O O . VAL A 1 70 ? 17.615 11.276 -12.249 1.00 71.81 70 VAL A O 1
ATOM 593 N N . LYS A 1 71 ? 19.280 10.855 -13.711 1.00 72.19 71 LYS A N 1
ATOM 594 C CA . LYS A 1 71 ? 20.369 10.812 -12.736 1.00 72.19 71 LYS A CA 1
ATOM 595 C C . LYS A 1 71 ? 21.617 11.493 -13.286 1.00 72.19 71 LYS A C 1
ATOM 597 O O . LYS A 1 71 ? 22.262 10.971 -14.192 1.00 72.19 71 LYS A O 1
ATOM 602 N N . HIS A 1 72 ? 21.959 12.648 -12.716 1.00 75.12 72 HIS A N 1
ATOM 603 C CA . HIS A 1 72 ? 23.028 13.510 -13.228 1.00 75.12 72 HIS A CA 1
ATOM 604 C C . HIS A 1 72 ? 24.389 12.800 -13.336 1.00 75.12 72 HIS A C 1
ATOM 606 O O . HIS A 1 72 ? 25.105 12.991 -14.322 1.00 75.12 72 HIS A O 1
ATOM 612 N N . ASP A 1 73 ? 24.690 11.905 -12.390 1.00 75.94 73 ASP A N 1
ATOM 613 C CA . ASP A 1 73 ? 25.938 11.130 -12.323 1.00 75.94 73 ASP A CA 1
ATOM 614 C C . ASP A 1 73 ? 26.207 10.259 -13.561 1.00 75.94 73 ASP A C 1
ATOM 616 O O . ASP A 1 73 ? 27.329 9.805 -13.771 1.00 75.94 73 ASP A O 1
ATOM 620 N N . TRP A 1 74 ? 25.191 9.990 -14.386 1.00 77.25 74 TRP A N 1
ATOM 621 C CA . TRP A 1 74 ? 25.321 9.120 -15.559 1.00 77.25 74 TRP A CA 1
ATOM 622 C C . TRP A 1 74 ? 25.846 9.853 -16.796 1.00 77.25 74 TRP A C 1
ATOM 624 O O . TRP A 1 74 ? 26.158 9.214 -17.799 1.00 77.25 74 TRP A O 1
ATOM 634 N N . SER A 1 75 ? 25.992 11.177 -16.728 1.00 80.00 75 SER A N 1
ATOM 635 C CA . SER A 1 75 ? 26.443 12.032 -17.837 1.00 80.00 75 SER A CA 1
ATOM 636 C C . SER A 1 75 ? 27.828 11.701 -18.392 1.00 80.00 75 SER A C 1
ATOM 638 O O . SER A 1 75 ? 28.150 12.103 -19.510 1.00 80.00 75 SER A O 1
ATOM 640 N N . HIS A 1 76 ? 28.631 10.940 -17.649 1.00 82.00 76 HIS A N 1
ATOM 641 C CA . HIS A 1 76 ? 30.014 10.622 -17.999 1.00 82.00 76 HIS A CA 1
ATOM 642 C C . HIS A 1 76 ? 30.264 9.134 -18.272 1.00 82.00 76 HIS A C 1
ATOM 644 O O . HIS A 1 76 ? 31.414 8.726 -18.428 1.00 82.00 76 HIS A O 1
ATOM 650 N N . PHE A 1 77 ? 29.223 8.298 -18.307 1.00 81.31 77 PHE A N 1
ATOM 651 C CA . PHE A 1 77 ? 29.411 6.855 -18.461 1.00 81.31 77 PHE A CA 1
ATOM 652 C C . PHE A 1 77 ? 29.783 6.501 -19.907 1.00 81.31 77 PHE A C 1
ATOM 654 O O . PHE A 1 77 ? 29.279 7.097 -20.857 1.00 81.31 77 PHE A O 1
ATOM 661 N N . SER A 1 78 ? 30.666 5.515 -20.087 1.00 85.88 78 SER A N 1
ATOM 662 C CA . SER A 1 78 ? 30.977 4.949 -21.406 1.00 85.88 78 SER A CA 1
ATOM 663 C C . SER A 1 78 ? 29.980 3.854 -21.799 1.00 85.88 78 SER A C 1
ATOM 665 O O . SER A 1 78 ? 29.306 3.289 -20.932 1.00 85.88 78 SER A O 1
ATOM 667 N N . GLN A 1 79 ? 29.916 3.520 -23.095 1.00 83.31 79 GLN A N 1
ATOM 668 C CA . GLN A 1 79 ? 29.077 2.425 -23.601 1.00 83.31 79 GLN A CA 1
ATOM 669 C C . GLN A 1 79 ? 29.385 1.106 -22.892 1.00 83.31 79 GLN A C 1
ATOM 671 O O . GLN A 1 79 ? 28.504 0.511 -22.283 1.00 83.31 79 GLN A O 1
ATOM 676 N N . GLU A 1 80 ? 30.663 0.743 -22.839 1.00 82.69 80 GLU A N 1
ATOM 677 C CA . GLU A 1 80 ? 31.158 -0.450 -22.147 1.00 82.69 80 GLU A CA 1
ATOM 678 C C . GLU A 1 80 ? 30.814 -0.468 -20.642 1.00 82.69 80 GLU A C 1
ATOM 680 O O . GLU A 1 80 ? 30.643 -1.523 -20.031 1.00 82.69 80 GLU A O 1
ATOM 685 N N . THR A 1 81 ? 30.733 0.702 -19.999 1.00 81.31 81 THR A N 1
ATOM 686 C CA . THR A 1 81 ? 30.325 0.791 -18.587 1.00 81.31 81 THR A CA 1
ATOM 687 C C . THR A 1 81 ? 28.834 0.510 -18.436 1.00 81.31 81 THR A C 1
ATO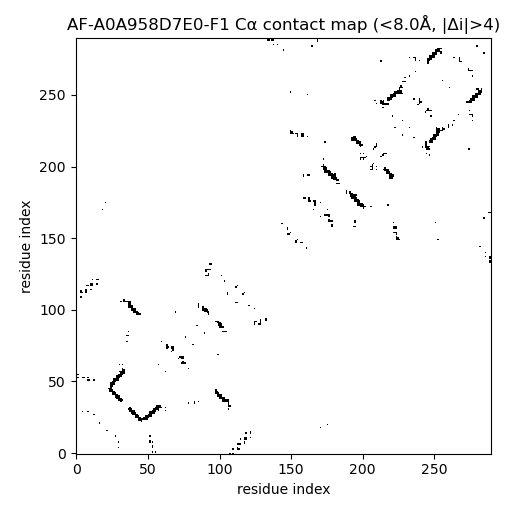M 689 O O . THR A 1 81 ? 28.454 -0.245 -17.545 1.00 81.31 81 THR A O 1
ATOM 692 N N . MET A 1 82 ? 27.987 1.068 -19.306 1.00 76.88 82 MET A N 1
ATOM 693 C CA . MET A 1 82 ? 26.547 0.787 -19.261 1.00 76.88 82 MET A CA 1
ATOM 694 C C . MET A 1 82 ? 26.219 -0.650 -19.650 1.00 76.88 82 MET A C 1
ATOM 696 O O . MET A 1 82 ? 25.334 -1.232 -19.039 1.00 76.88 82 MET A O 1
ATOM 700 N N . GLU A 1 83 ? 26.935 -1.241 -20.607 1.00 76.50 83 GLU A N 1
ATOM 701 C CA . GLU A 1 83 ? 26.783 -2.660 -20.951 1.00 76.50 83 GLU A CA 1
ATOM 702 C C . GLU A 1 83 ? 27.043 -3.549 -19.732 1.00 76.50 83 GLU A C 1
ATOM 704 O O . GLU A 1 83 ? 26.238 -4.421 -19.437 1.00 76.50 83 GLU A O 1
ATOM 709 N N . ARG A 1 84 ? 28.093 -3.262 -18.952 1.00 75.81 84 ARG A N 1
ATOM 710 C CA . ARG A 1 84 ? 28.355 -3.963 -17.683 1.00 75.81 84 ARG A CA 1
ATOM 711 C C . ARG A 1 84 ? 27.309 -3.681 -16.609 1.00 75.81 84 ARG A C 1
ATOM 713 O O . ARG A 1 84 ? 26.967 -4.571 -15.840 1.00 75.81 84 ARG A O 1
ATOM 720 N N . LEU A 1 85 ? 26.797 -2.453 -16.526 1.00 67.94 85 LEU A N 1
ATOM 721 C CA . LEU A 1 85 ? 25.716 -2.115 -15.594 1.00 67.94 85 LEU A CA 1
ATOM 722 C C . LEU A 1 85 ? 24.387 -2.765 -15.982 1.00 67.94 85 LEU A C 1
ATOM 724 O O . LEU A 1 85 ? 23.559 -2.992 -15.109 1.00 67.94 85 LEU A O 1
ATOM 728 N N . ALA A 1 86 ? 24.178 -3.102 -17.253 1.00 66.00 86 ALA A N 1
ATOM 729 C CA . ALA A 1 86 ? 22.999 -3.835 -17.698 1.00 66.00 86 ALA A CA 1
ATOM 730 C C . ALA A 1 86 ? 22.937 -5.263 -17.140 1.00 66.00 86 ALA A C 1
ATOM 732 O O . ALA A 1 86 ? 21.869 -5.869 -17.107 1.00 66.00 86 ALA A O 1
ATOM 733 N N . ASP A 1 87 ? 24.068 -5.785 -16.673 1.00 66.81 87 ASP A N 1
ATOM 734 C CA . ASP A 1 87 ? 24.162 -7.080 -15.996 1.00 66.81 87 ASP A CA 1
ATOM 735 C C . ASP A 1 87 ? 23.649 -6.975 -14.555 1.00 66.81 87 ASP A C 1
ATOM 737 O O . ASP A 1 87 ? 23.224 -7.964 -13.959 1.00 66.81 87 ASP A O 1
ATOM 741 N N . PHE A 1 88 ? 23.650 -5.753 -14.015 1.00 63.94 88 PHE A N 1
ATOM 742 C CA . PHE A 1 88 ? 23.244 -5.405 -12.659 1.00 63.94 88 PHE A CA 1
ATOM 743 C C . PHE A 1 88 ? 22.444 -4.089 -12.665 1.00 63.94 88 PHE A C 1
ATOM 745 O O . PHE A 1 88 ? 22.893 -3.093 -12.084 1.00 63.94 88 PHE A O 1
ATOM 752 N N . PRO A 1 89 ? 21.282 -4.036 -13.349 1.00 60.97 89 PRO A N 1
ATOM 753 C CA . PRO A 1 89 ? 20.553 -2.787 -13.538 1.00 60.97 89 PRO A CA 1
ATOM 754 C C . PRO A 1 89 ? 20.213 -2.147 -12.191 1.00 60.97 89 PRO A C 1
ATOM 756 O O . PRO A 1 89 ? 19.789 -2.833 -11.260 1.00 60.97 89 PRO A O 1
ATOM 759 N N . GLN A 1 90 ? 20.367 -0.823 -12.084 1.00 55.66 90 GLN A N 1
ATOM 760 C CA . GLN A 1 90 ? 19.876 -0.093 -10.912 1.00 55.66 90 GLN A CA 1
ATOM 761 C C . GLN A 1 90 ? 18.345 -0.138 -10.916 1.00 55.66 90 GLN A C 1
ATOM 763 O O . GLN A 1 90 ? 17.717 0.385 -11.826 1.00 55.66 90 GLN A O 1
ATOM 768 N N . LYS A 1 91 ? 17.728 -0.752 -9.907 1.00 57.44 91 LYS A N 1
ATOM 769 C CA . LYS A 1 91 ? 16.269 -0.902 -9.821 1.00 57.44 91 LYS A CA 1
ATOM 770 C C . LYS A 1 91 ? 15.693 0.132 -8.856 1.00 57.44 91 LYS A C 1
ATOM 772 O O . LYS A 1 91 ? 16.182 0.249 -7.735 1.00 57.44 91 LYS A O 1
ATOM 777 N N . LYS A 1 92 ? 14.653 0.858 -9.269 1.00 56.09 92 LYS A N 1
ATOM 778 C CA . LYS A 1 92 ? 13.734 1.572 -8.364 1.00 56.09 92 LYS A CA 1
ATOM 779 C C . LYS A 1 92 ? 12.314 1.443 -8.915 1.00 56.09 92 LYS A C 1
ATOM 781 O O . LYS A 1 92 ? 12.156 1.259 -10.102 1.00 56.09 92 LYS A O 1
ATOM 786 N N . MET A 1 93 ? 11.299 1.474 -8.067 1.00 41.81 93 MET A N 1
ATOM 787 C CA . MET A 1 93 ? 9.891 1.712 -8.420 1.00 41.81 93 MET A CA 1
ATOM 788 C C . MET A 1 93 ? 9.139 1.797 -7.092 1.00 41.81 93 MET A C 1
ATOM 790 O O . MET A 1 93 ? 9.170 0.812 -6.378 1.00 41.81 93 MET A O 1
ATOM 794 N N . LEU A 1 94 ? 8.519 2.930 -6.728 1.00 47.16 94 LEU A N 1
ATOM 795 C CA . LEU A 1 94 ? 7.986 3.287 -5.380 1.00 47.16 94 LEU A CA 1
ATOM 796 C C . LEU A 1 94 ? 8.987 3.966 -4.406 1.00 47.16 94 LEU A C 1
ATOM 798 O O . LEU A 1 94 ? 8.723 4.085 -3.215 1.00 47.16 94 LEU A O 1
ATOM 802 N N . GLY A 1 95 ? 10.135 4.453 -4.897 1.00 44.19 95 GLY A N 1
ATOM 803 C CA . GLY A 1 95 ? 11.079 5.271 -4.112 1.00 44.19 95 GLY A CA 1
ATOM 804 C C . GLY A 1 95 ? 10.818 6.784 -4.231 1.00 44.19 95 GLY A C 1
ATOM 805 O O . GLY A 1 95 ? 10.216 7.244 -5.196 1.00 44.19 95 GLY A O 1
ATOM 806 N N . TRP A 1 96 ? 11.319 7.590 -3.293 1.00 37.94 96 TRP A N 1
ATOM 807 C CA . TRP A 1 96 ? 11.027 9.038 -3.199 1.00 37.94 96 TRP A CA 1
ATOM 808 C C . TRP A 1 96 ? 11.549 9.904 -4.374 1.00 37.94 96 TRP A C 1
ATOM 810 O O . TRP A 1 96 ? 11.117 11.037 -4.545 1.00 37.94 96 TRP A O 1
ATOM 820 N N . GLU A 1 97 ? 12.460 9.384 -5.209 1.00 49.56 97 GLU A N 1
ATOM 821 C CA . GLU A 1 97 ? 13.045 10.118 -6.353 1.00 49.56 97 GLU A CA 1
ATOM 822 C C . GLU A 1 97 ? 12.224 10.039 -7.653 1.00 49.56 97 GLU A C 1
ATOM 824 O O . GLU A 1 97 ? 12.617 10.634 -8.657 1.00 49.56 97 GLU A O 1
ATOM 829 N N . GLY A 1 98 ? 11.101 9.313 -7.677 1.00 56.25 98 GLY A N 1
ATOM 830 C CA . GLY A 1 98 ? 10.150 9.414 -8.793 1.00 56.25 98 GLY A CA 1
ATOM 831 C C . GLY A 1 98 ? 10.585 8.782 -10.121 1.00 56.25 98 GLY A C 1
ATOM 832 O O . GLY A 1 98 ? 9.890 8.914 -11.122 1.00 56.25 98 GLY A O 1
ATOM 833 N N . ARG A 1 99 ? 11.777 8.180 -10.217 1.00 66.12 99 ARG A N 1
ATOM 834 C CA . ARG A 1 99 ? 12.350 7.800 -11.518 1.00 66.12 99 ARG A CA 1
ATOM 835 C C . ARG A 1 99 ? 13.181 6.536 -11.443 1.00 66.12 99 ARG A C 1
ATOM 837 O O . ARG A 1 99 ? 14.038 6.381 -10.573 1.00 66.12 99 ARG A O 1
ATOM 844 N N . THR A 1 100 ? 12.975 5.673 -12.426 1.00 70.25 100 THR A N 1
ATOM 845 C CA . THR A 1 100 ? 13.651 4.386 -12.526 1.00 70.25 100 THR A CA 1
ATOM 846 C C . THR A 1 100 ? 14.083 4.107 -13.943 1.00 70.25 100 THR A C 1
ATOM 848 O O . THR A 1 100 ? 13.427 4.488 -14.911 1.00 70.25 100 THR A O 1
ATOM 851 N N . ILE A 1 101 ? 15.209 3.417 -14.045 1.00 71.50 101 ILE A N 1
ATOM 852 C CA . ILE A 1 101 ? 15.767 2.992 -15.311 1.00 71.50 101 ILE A CA 1
ATOM 853 C C . ILE A 1 101 ? 16.028 1.509 -15.188 1.00 71.50 101 ILE A C 1
ATOM 855 O O . ILE A 1 101 ? 16.891 1.084 -14.429 1.00 71.50 101 ILE A O 1
ATOM 859 N N . TYR A 1 102 ? 15.293 0.736 -15.960 1.00 78.06 102 TYR A N 1
ATOM 860 C CA . TYR A 1 102 ? 15.442 -0.694 -16.030 1.00 78.06 102 TYR A CA 1
ATOM 861 C C . TYR A 1 102 ? 16.103 -1.074 -17.355 1.00 78.06 102 TYR A C 1
ATOM 863 O O . TYR A 1 102 ? 15.618 -0.724 -18.430 1.00 78.06 102 TYR A O 1
ATOM 871 N N . PHE A 1 103 ? 17.245 -1.756 -17.283 1.00 77.25 103 PHE A N 1
ATOM 872 C CA . PHE A 1 103 ? 17.933 -2.237 -18.478 1.00 77.25 103 PHE A CA 1
ATOM 873 C C . PHE A 1 103 ? 17.436 -3.625 -18.849 1.00 77.25 103 PHE A C 1
ATOM 875 O O . PHE A 1 103 ? 17.425 -4.532 -18.019 1.00 77.25 103 PHE A O 1
ATOM 882 N N . ILE A 1 104 ? 17.065 -3.770 -20.116 1.00 76.94 104 ILE A N 1
ATOM 883 C CA . ILE A 1 104 ? 16.487 -4.979 -20.681 1.00 76.94 104 ILE A CA 1
ATOM 884 C C . ILE A 1 104 ? 17.444 -5.525 -21.738 1.00 76.94 104 ILE A C 1
ATOM 886 O O . ILE A 1 104 ? 17.757 -4.863 -22.736 1.00 76.94 104 ILE A O 1
ATOM 890 N N . ARG A 1 105 ? 17.879 -6.777 -21.559 1.00 69.56 105 ARG A N 1
ATOM 891 C CA . ARG A 1 105 ? 18.664 -7.520 -22.558 1.00 69.56 105 ARG A CA 1
ATOM 892 C C . ARG A 1 105 ? 17.757 -8.076 -23.668 1.00 69.56 105 ARG A C 1
ATOM 894 O O . ARG A 1 105 ? 17.725 -9.275 -23.918 1.00 69.56 105 ARG A O 1
ATOM 901 N N . GLY A 1 106 ? 17.020 -7.187 -24.327 1.00 62.16 106 GLY A N 1
ATOM 902 C CA . GLY A 1 106 ? 16.180 -7.499 -25.488 1.00 62.16 106 GLY A CA 1
ATOM 903 C C . GLY A 1 106 ? 16.841 -7.130 -26.812 1.00 62.16 106 GLY A C 1
ATOM 904 O O . GLY A 1 106 ? 16.705 -7.861 -27.793 1.00 62.16 106 GLY A O 1
ATOM 905 N N . GLY A 1 107 ? 17.626 -6.045 -26.819 1.00 65.88 107 GLY A N 1
ATOM 906 C CA . GLY A 1 107 ? 18.396 -5.575 -27.971 1.00 65.88 107 GLY A CA 1
ATOM 907 C C . GLY A 1 107 ? 17.610 -5.607 -29.287 1.00 65.88 107 GLY A C 1
ATOM 908 O O . GLY A 1 107 ? 16.386 -5.468 -29.322 1.00 65.88 107 GLY A O 1
ATOM 909 N N . SER A 1 108 ? 18.328 -5.869 -30.379 1.00 60.53 108 SER A N 1
ATOM 910 C CA . SER A 1 108 ? 17.760 -5.958 -31.726 1.00 60.53 108 SER A CA 1
ATOM 911 C C . SER A 1 108 ? 16.942 -7.232 -31.990 1.00 60.53 108 SER A C 1
ATOM 913 O O . SER A 1 108 ? 16.565 -7.475 -33.137 1.00 60.53 108 SER A O 1
ATOM 915 N N . ASN A 1 109 ? 16.719 -8.092 -30.982 1.00 72.50 109 ASN A N 1
ATOM 916 C CA . ASN A 1 109 ? 16.066 -9.390 -31.151 1.00 72.50 109 ASN A CA 1
ATOM 917 C C . ASN A 1 109 ? 14.535 -9.236 -31.115 1.00 72.50 109 ASN A C 1
ATOM 919 O O . ASN A 1 109 ? 13.964 -9.052 -30.038 1.00 72.50 109 ASN A O 1
ATOM 923 N N . PRO A 1 110 ? 13.829 -9.385 -32.252 1.00 70.69 110 PRO A N 1
ATOM 924 C CA . PRO A 1 110 ? 12.384 -9.178 -32.304 1.00 70.69 110 PRO A CA 1
ATOM 925 C C . PRO A 1 110 ? 11.592 -10.140 -31.410 1.00 70.69 110 PRO A C 1
ATOM 927 O O . PRO A 1 110 ? 10.518 -9.777 -30.946 1.00 70.69 110 PRO A O 1
ATOM 930 N N . GLY A 1 111 ? 12.119 -11.345 -31.153 1.00 76.50 111 GLY A N 1
ATOM 931 C CA . GLY A 1 111 ? 11.450 -12.363 -30.340 1.00 76.50 111 GLY A CA 1
ATOM 932 C C . GLY A 1 111 ? 11.414 -12.049 -28.844 1.00 76.50 111 GLY A C 1
ATOM 933 O O . GLY A 1 111 ? 10.586 -12.610 -28.133 1.00 76.50 111 GLY A O 1
ATOM 934 N N . TYR A 1 112 ? 12.273 -11.141 -28.366 1.00 81.12 112 TYR A N 1
ATOM 935 C CA . TYR A 1 112 ? 12.246 -10.706 -26.971 1.00 81.12 112 TYR A CA 1
ATOM 936 C C . TYR A 1 112 ? 11.040 -9.804 -26.678 1.00 81.12 112 TYR A C 1
ATOM 938 O O . TYR A 1 112 ? 10.474 -9.866 -25.593 1.00 81.12 112 TYR A O 1
ATOM 946 N N . TRP A 1 113 ? 10.616 -8.988 -27.645 1.00 82.44 113 TRP A N 1
ATOM 947 C CA . TRP A 1 113 ? 9.572 -7.967 -27.495 1.00 82.44 113 TRP A CA 1
ATOM 948 C C . TRP A 1 113 ? 8.154 -8.563 -27.542 1.00 82.44 113 TRP A C 1
ATOM 950 O O . TRP A 1 113 ? 7.325 -8.192 -28.376 1.00 82.44 113 TRP A O 1
ATOM 960 N N . SER A 1 114 ? 7.893 -9.530 -26.664 1.00 82.88 114 SER A N 1
ATOM 961 C CA . SER A 1 114 ? 6.618 -10.228 -26.504 1.00 82.88 114 SER A CA 1
ATOM 962 C C . SER A 1 114 ? 5.877 -9.755 -25.248 1.00 82.88 114 SER A C 1
ATOM 964 O O . SER A 1 114 ? 6.478 -9.226 -24.313 1.00 82.88 114 SER A O 1
ATOM 966 N N . ALA A 1 115 ? 4.562 -9.981 -25.206 1.00 76.31 115 ALA A N 1
ATOM 967 C CA . ALA A 1 115 ? 3.750 -9.711 -24.018 1.00 76.31 115 ALA A CA 1
ATOM 968 C C . ALA A 1 115 ? 4.186 -10.556 -22.804 1.00 76.31 115 ALA A C 1
ATOM 970 O O . ALA A 1 115 ? 4.131 -10.095 -21.670 1.00 76.31 115 ALA A O 1
ATOM 971 N N . GLU A 1 116 ? 4.660 -11.782 -23.038 1.00 77.38 116 GLU A N 1
ATOM 972 C CA . GLU A 1 116 ? 5.153 -12.671 -21.980 1.00 77.38 116 GLU A CA 1
ATOM 973 C C . GLU A 1 116 ? 6.399 -12.097 -21.292 1.00 77.38 116 GLU A C 1
ATOM 975 O O . GLU A 1 116 ? 6.431 -11.992 -20.066 1.00 77.38 116 GLU A O 1
ATOM 980 N N . ASN A 1 117 ? 7.384 -11.636 -22.070 1.00 81.38 117 ASN A N 1
ATOM 981 C CA . ASN A 1 117 ? 8.584 -11.009 -21.514 1.00 81.38 117 ASN A CA 1
ATOM 982 C C . ASN A 1 117 ? 8.276 -9.652 -20.873 1.00 81.38 117 ASN A C 1
ATOM 984 O O . ASN A 1 117 ? 8.838 -9.344 -19.829 1.00 81.38 117 ASN A O 1
ATOM 988 N N . ALA A 1 118 ? 7.338 -8.876 -21.429 1.00 79.38 118 ALA A N 1
ATOM 989 C CA . ALA A 1 118 ? 6.859 -7.645 -20.795 1.00 79.38 118 ALA A CA 1
ATOM 990 C C . ALA A 1 118 ? 6.282 -7.912 -19.398 1.00 79.38 118 ALA A C 1
ATOM 992 O O . ALA A 1 118 ? 6.631 -7.218 -18.442 1.00 79.38 118 ALA A O 1
ATOM 993 N N . SER A 1 119 ? 5.446 -8.948 -19.260 1.00 75.12 119 SER A N 1
ATOM 994 C CA . SER A 1 119 ? 4.932 -9.385 -17.960 1.00 75.12 119 SER A CA 1
ATOM 995 C C . SER A 1 119 ? 6.057 -9.776 -17.004 1.00 75.12 119 SER A C 1
ATOM 997 O O . SER A 1 119 ? 6.042 -9.355 -15.847 1.00 75.12 119 SER A O 1
ATOM 999 N N . ALA A 1 120 ? 7.045 -10.546 -17.467 1.00 75.69 120 ALA A N 1
ATOM 1000 C CA . ALA A 1 120 ? 8.161 -10.985 -16.633 1.00 75.69 120 ALA A CA 1
ATOM 1001 C C . ALA A 1 120 ? 9.034 -9.808 -16.157 1.00 75.69 120 ALA A C 1
ATOM 1003 O O . ALA A 1 120 ? 9.351 -9.713 -14.969 1.00 75.69 120 ALA A O 1
ATOM 1004 N N . ASP A 1 121 ? 9.361 -8.881 -17.058 1.00 78.25 121 ASP A N 1
ATOM 1005 C CA . ASP A 1 121 ? 10.217 -7.726 -16.782 1.00 78.25 121 ASP A CA 1
ATOM 1006 C C . ASP A 1 121 ? 9.551 -6.742 -15.815 1.00 78.25 121 ASP A C 1
ATOM 1008 O O . ASP A 1 121 ? 10.176 -6.314 -14.842 1.00 78.25 121 ASP A O 1
ATOM 1012 N N . VAL A 1 122 ? 8.264 -6.437 -16.012 1.00 74.62 122 VAL A N 1
ATOM 1013 C CA . VAL A 1 122 ? 7.492 -5.589 -15.088 1.00 74.62 122 VAL A CA 1
ATOM 1014 C C . VAL A 1 122 ? 7.349 -6.260 -13.721 1.00 74.62 122 VAL A C 1
ATOM 1016 O O . VAL A 1 122 ? 7.599 -5.624 -12.696 1.00 74.62 122 VAL A O 1
ATOM 1019 N N . THR A 1 123 ? 7.050 -7.562 -13.680 1.00 73.44 123 THR A N 1
ATOM 1020 C CA . THR A 1 123 ? 6.994 -8.328 -12.423 1.00 73.44 123 THR A CA 1
ATOM 1021 C C . THR A 1 123 ? 8.322 -8.273 -11.671 1.00 73.44 123 THR A C 1
ATOM 1023 O O . THR A 1 123 ? 8.347 -8.054 -10.457 1.00 73.44 123 THR A O 1
ATOM 1026 N N . MET A 1 124 ? 9.450 -8.429 -12.368 1.00 73.06 124 MET A N 1
ATOM 1027 C CA . MET A 1 124 ? 10.771 -8.333 -11.752 1.00 73.06 124 MET A CA 1
ATOM 1028 C C . MET A 1 124 ? 11.079 -6.907 -11.275 1.00 73.06 124 MET A C 1
ATOM 1030 O O . MET A 1 124 ? 11.667 -6.733 -10.202 1.00 73.06 124 MET A O 1
ATOM 1034 N N . LEU A 1 125 ? 10.671 -5.894 -12.041 1.00 71.00 125 LEU A N 1
ATOM 1035 C CA . LEU A 1 125 ? 10.831 -4.484 -11.695 1.00 71.00 125 LEU A CA 1
ATOM 1036 C C . LEU A 1 125 ? 10.093 -4.143 -10.393 1.00 71.00 125 LEU A C 1
ATOM 1038 O O . LEU A 1 125 ? 10.687 -3.559 -9.486 1.00 71.00 125 LEU A O 1
ATOM 1042 N N . ILE A 1 126 ? 8.837 -4.573 -10.269 1.00 66.88 126 ILE A N 1
ATOM 1043 C CA . ILE A 1 126 ? 8.003 -4.367 -9.078 1.00 66.88 126 ILE A CA 1
ATOM 1044 C C . ILE A 1 126 ? 8.529 -5.182 -7.895 1.00 66.88 126 ILE A C 1
ATOM 1046 O O . ILE A 1 126 ? 8.833 -4.614 -6.848 1.00 66.88 126 ILE A O 1
ATOM 1050 N N . SER A 1 127 ? 8.700 -6.497 -8.055 1.00 64.00 127 SER A N 1
ATOM 1051 C CA . SER A 1 127 ? 9.099 -7.392 -6.956 1.00 64.00 127 SER A CA 1
ATOM 1052 C C . SER A 1 127 ? 10.447 -7.015 -6.342 1.00 64.00 127 SER A C 1
ATOM 1054 O O . SER A 1 127 ? 10.593 -6.996 -5.120 1.00 64.00 127 SER A O 1
ATOM 105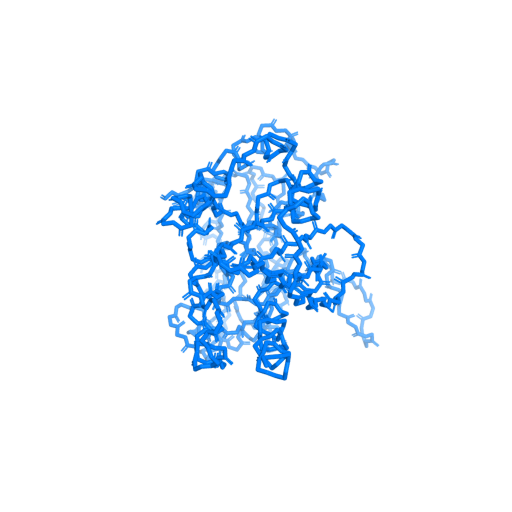6 N N . THR A 1 128 ? 11.430 -6.639 -7.165 1.00 60.06 128 THR A N 1
ATOM 1057 C CA . THR A 1 128 ? 12.728 -6.211 -6.631 1.00 60.06 128 THR A CA 1
ATOM 1058 C C . THR A 1 128 ? 12.639 -4.856 -5.937 1.00 60.06 128 THR A C 1
ATOM 1060 O O . THR A 1 128 ? 13.399 -4.572 -5.014 1.00 60.06 128 THR A O 1
ATOM 1063 N N . SER A 1 129 ? 11.707 -4.008 -6.366 1.00 55.06 129 SER A N 1
ATOM 1064 C CA . SER A 1 129 ? 11.465 -2.749 -5.685 1.00 55.06 129 SER A CA 1
ATOM 1065 C C . SER A 1 129 ? 10.835 -2.988 -4.315 1.00 55.06 129 SER A C 1
ATOM 1067 O O . SER A 1 129 ? 11.330 -2.445 -3.337 1.00 55.06 129 SER A O 1
ATOM 1069 N N . VAL A 1 130 ? 9.854 -3.887 -4.194 1.00 54.41 130 VAL A N 1
ATOM 1070 C CA . VAL A 1 130 ? 9.281 -4.301 -2.896 1.00 54.41 130 VAL A CA 1
ATOM 1071 C C . VAL A 1 130 ? 10.364 -4.812 -1.931 1.00 54.41 130 VAL A C 1
ATOM 1073 O O . VAL A 1 130 ? 10.391 -4.401 -0.772 1.00 54.41 130 VAL A O 1
ATOM 1076 N N . GLN A 1 131 ? 11.321 -5.614 -2.415 1.00 56.41 131 GLN A N 1
ATOM 1077 C CA . GLN A 1 131 ? 12.471 -6.081 -1.619 1.00 56.41 131 GLN A CA 1
ATOM 1078 C C . GLN A 1 131 ? 13.391 -4.944 -1.128 1.00 56.41 131 GLN A C 1
ATOM 1080 O O . GLN A 1 131 ? 14.002 -5.064 -0.070 1.00 56.41 131 GLN A O 1
ATOM 1085 N N . MET A 1 132 ? 13.483 -3.836 -1.870 1.00 52.31 132 MET A N 1
ATOM 1086 C CA . MET A 1 132 ? 14.231 -2.630 -1.483 1.00 52.31 132 MET A CA 1
ATOM 1087 C C . MET A 1 132 ? 13.419 -1.682 -0.580 1.00 52.31 132 MET A C 1
ATOM 1089 O O . MET A 1 132 ? 14.008 -0.896 0.163 1.00 52.31 132 MET A O 1
ATOM 1093 N N . HIS A 1 133 ? 12.083 -1.741 -0.631 1.00 53.31 133 HIS A N 1
ATOM 1094 C CA . HIS A 1 133 ? 11.191 -0.819 0.083 1.00 53.31 133 HIS A CA 1
ATOM 1095 C C . HIS A 1 133 ? 10.856 -1.222 1.502 1.00 53.31 133 HIS A C 1
ATOM 1097 O O . HIS A 1 133 ? 10.510 -0.330 2.264 1.00 53.31 133 HIS A O 1
ATOM 1103 N N . GLY A 1 134 ? 11.001 -2.493 1.887 1.00 57.16 134 GLY A N 1
ATOM 1104 C CA . GLY A 1 134 ? 10.845 -2.905 3.289 1.00 57.16 134 GLY A CA 1
ATOM 1105 C C . GLY A 1 134 ? 11.626 -1.980 4.238 1.00 57.16 134 GLY A C 1
ATOM 1106 O O . GLY A 1 134 ? 11.009 -1.278 5.035 1.00 57.16 134 GLY A O 1
ATOM 1107 N N . PRO A 1 135 ? 12.952 -1.821 4.061 1.00 62.12 135 PRO A N 1
ATOM 1108 C CA . PRO A 1 135 ? 13.756 -0.895 4.866 1.00 62.12 135 PRO A CA 1
ATOM 1109 C C . PRO A 1 135 ? 13.385 0.595 4.721 1.00 62.12 135 PRO A C 1
ATOM 1111 O O . PRO A 1 135 ? 13.506 1.362 5.676 1.00 62.12 135 PRO A O 1
ATOM 1114 N N . MET A 1 136 ? 12.944 1.045 3.540 1.00 54.78 136 MET A N 1
ATOM 1115 C CA . MET A 1 136 ? 12.569 2.451 3.313 1.00 54.78 136 MET A CA 1
ATOM 1116 C C . MET A 1 136 ? 11.234 2.799 3.985 1.00 54.78 136 MET A C 1
ATOM 1118 O O . MET A 1 136 ? 11.131 3.831 4.645 1.00 54.78 136 MET A O 1
ATOM 1122 N N . ILE A 1 137 ? 10.236 1.925 3.860 1.00 57.09 137 ILE A N 1
ATOM 1123 C CA . ILE A 1 137 ? 8.946 2.040 4.534 1.00 57.09 137 ILE A CA 1
ATOM 1124 C C . ILE A 1 137 ? 9.130 1.871 6.037 1.00 57.09 137 ILE A C 1
ATOM 1126 O O . ILE A 1 137 ? 8.568 2.661 6.778 1.00 57.09 137 ILE A O 1
ATOM 1130 N N . GLN A 1 138 ? 9.974 0.948 6.507 1.00 66.00 138 GLN A N 1
ATOM 1131 C CA . GLN A 1 138 ? 10.343 0.866 7.926 1.00 66.00 138 GLN A CA 1
ATOM 1132 C C . GLN A 1 138 ? 10.864 2.210 8.453 1.00 66.00 138 GLN A C 1
ATOM 1134 O O . GLN A 1 138 ? 10.389 2.694 9.481 1.00 66.00 138 GLN A O 1
ATOM 1139 N N . ASN A 1 139 ? 11.788 2.851 7.730 1.00 64.12 139 ASN A N 1
ATOM 1140 C CA . ASN A 1 139 ? 12.285 4.179 8.095 1.00 64.12 139 ASN A CA 1
ATOM 1141 C C . ASN A 1 139 ? 11.172 5.236 8.058 1.00 64.12 139 ASN A C 1
ATOM 1143 O O . ASN A 1 139 ? 11.090 6.067 8.956 1.00 64.12 139 ASN A O 1
ATOM 1147 N N . GLN A 1 140 ? 10.287 5.203 7.062 1.00 57.59 140 GLN A N 1
ATOM 1148 C CA . GLN A 1 140 ? 9.192 6.164 6.942 1.00 57.59 140 GLN A CA 1
ATOM 1149 C C . GLN A 1 140 ? 8.116 5.978 8.021 1.00 57.59 140 GLN A C 1
ATOM 1151 O O . GLN A 1 140 ? 7.633 6.969 8.556 1.00 57.59 140 GLN A O 1
ATOM 1156 N N . VAL A 1 141 ? 7.788 4.738 8.394 1.00 67.56 141 VAL A N 1
ATOM 1157 C CA . VAL A 1 141 ? 6.933 4.410 9.545 1.00 67.56 141 VAL A CA 1
ATOM 1158 C C . VAL A 1 141 ? 7.543 4.995 10.812 1.00 67.56 141 VAL A C 1
ATOM 1160 O O . VAL A 1 141 ? 6.855 5.687 11.554 1.00 67.56 141 VAL A O 1
ATOM 1163 N N . GLN A 1 142 ? 8.848 4.808 11.024 1.00 70.56 142 GLN A N 1
ATOM 1164 C CA . GLN A 1 142 ? 9.542 5.366 12.185 1.00 70.56 142 GLN A CA 1
ATOM 1165 C C . GLN A 1 142 ? 9.576 6.902 12.185 1.00 70.56 142 GLN A C 1
ATOM 1167 O O . GLN A 1 142 ? 9.426 7.515 13.239 1.00 70.56 142 GLN A O 1
ATOM 1172 N N . GLU A 1 143 ? 9.779 7.550 11.038 1.00 67.00 143 GLU A N 1
ATOM 1173 C CA . GLU A 1 143 ? 9.796 9.016 10.945 1.00 67.00 143 GLU A CA 1
ATOM 1174 C C . GLU A 1 143 ? 8.393 9.631 11.058 1.00 67.00 143 GLU A C 1
ATOM 1176 O O . GLU A 1 143 ? 8.221 10.677 11.689 1.00 67.00 143 GLU A O 1
ATOM 1181 N N . LEU A 1 144 ? 7.364 8.980 10.511 1.00 65.38 144 LEU A N 1
ATOM 1182 C CA . LEU A 1 144 ? 5.972 9.419 10.639 1.00 65.38 144 LEU A CA 1
ATOM 1183 C C . LEU A 1 144 ? 5.429 9.209 12.054 1.00 65.38 144 LEU A C 1
ATOM 1185 O O . LEU A 1 144 ? 4.781 10.110 12.585 1.00 65.38 144 LEU A O 1
ATOM 1189 N N . GLU A 1 145 ? 5.793 8.113 12.727 1.00 67.62 145 GLU A N 1
ATOM 1190 C CA . GLU A 1 145 ? 5.526 7.928 14.159 1.00 67.62 145 GLU A CA 1
ATOM 1191 C C . GLU A 1 145 ? 6.093 9.078 15.008 1.00 67.62 145 GLU A C 1
ATOM 1193 O O . GLU A 1 145 ? 5.449 9.509 15.967 1.00 67.62 145 GLU A O 1
ATOM 1198 N N . LYS A 1 146 ? 7.278 9.596 14.650 1.00 74.12 146 LYS A N 1
ATOM 1199 C CA . LYS A 1 146 ? 7.926 10.720 15.349 1.00 74.12 146 LYS A CA 1
ATOM 1200 C C . LYS A 1 146 ? 7.317 12.081 15.002 1.00 74.12 146 LYS A C 1
ATOM 1202 O O . LYS A 1 146 ? 7.331 12.975 15.847 1.00 74.12 146 LYS A O 1
ATOM 1207 N N . SER A 1 147 ? 6.845 12.268 13.769 1.00 74.56 147 SER A N 1
ATOM 1208 C CA . SER A 1 147 ? 6.435 13.581 13.246 1.00 74.56 147 SER A CA 1
ATOM 1209 C C . SER A 1 147 ? 4.937 13.863 13.365 1.00 74.56 147 SER A C 1
ATOM 1211 O O . SER A 1 147 ? 4.570 15.011 13.619 1.00 74.56 147 SER A O 1
ATOM 1213 N N . ILE A 1 148 ? 4.077 12.846 13.254 1.00 83.88 148 ILE A N 1
ATOM 1214 C CA . ILE A 1 148 ? 2.631 12.978 13.461 1.00 83.88 148 ILE A CA 1
ATOM 1215 C C . ILE A 1 148 ? 2.346 12.857 14.959 1.00 83.88 148 ILE A C 1
ATOM 1217 O O . ILE A 1 148 ? 2.421 11.774 15.548 1.00 83.88 148 ILE A O 1
ATOM 1221 N N . ARG A 1 149 ? 1.983 13.969 15.594 1.00 88.94 149 ARG A N 1
ATOM 1222 C CA . ARG A 1 149 ? 1.598 14.025 17.006 1.00 88.94 149 ARG A CA 1
ATOM 1223 C C . ARG A 1 149 ? 0.248 13.351 17.212 1.00 88.94 149 ARG A C 1
ATOM 1225 O O . ARG A 1 149 ? -0.665 13.482 16.401 1.00 88.94 149 ARG A O 1
ATOM 1232 N N . VAL A 1 150 ? 0.124 12.639 18.327 1.00 92.56 150 VAL A N 1
ATOM 1233 C CA . VAL A 1 150 ? -1.140 12.022 18.738 1.00 92.56 150 VAL A CA 1
ATOM 1234 C C . VAL A 1 150 ? -2.164 13.112 19.046 1.00 92.56 150 VAL A C 1
ATOM 1236 O O . VAL A 1 150 ? -1.856 14.061 19.766 1.00 92.56 150 VAL A O 1
ATOM 1239 N N . GLY A 1 151 ? -3.385 12.951 18.542 1.00 88.56 151 GLY A N 1
ATOM 1240 C CA . GLY A 1 151 ? -4.489 13.870 18.787 1.00 88.56 151 GLY A CA 1
ATOM 1241 C C . GLY A 1 151 ? -5.258 14.250 17.526 1.00 88.56 151 GLY A C 1
ATOM 1242 O O . GLY A 1 151 ? -4.915 13.885 16.405 1.00 88.56 151 GLY A O 1
ATOM 1243 N N . GLN A 1 152 ? -6.330 15.010 17.730 1.00 85.31 152 GLN A N 1
ATOM 1244 C CA . GLN A 1 152 ? -7.234 15.421 16.652 1.00 85.31 152 GLN A CA 1
ATOM 1245 C C . GLN A 1 152 ? -6.598 16.417 15.677 1.00 85.31 152 GLN A C 1
ATOM 1247 O O . GLN A 1 152 ? -7.012 16.481 14.531 1.00 85.31 152 GLN A O 1
ATOM 1252 N N . GLU A 1 153 ? -5.589 17.179 16.106 1.00 84.44 153 GLU A N 1
ATOM 1253 C CA . GLU A 1 153 ? -4.969 18.214 15.266 1.00 84.44 153 GLU A CA 1
ATOM 1254 C C . GLU A 1 153 ? -4.311 17.650 14.004 1.00 84.44 153 GLU A C 1
ATOM 1256 O O . GLU A 1 153 ? -4.299 18.332 12.988 1.00 84.44 153 GLU A O 1
ATOM 1261 N N . GLN A 1 154 ? -3.787 16.421 14.075 1.00 83.75 154 GLN A N 1
ATOM 1262 C CA . GLN A 1 154 ? -3.105 15.757 12.959 1.00 83.75 154 GLN A CA 1
ATOM 1263 C C . GLN A 1 154 ? -3.779 14.434 12.570 1.00 83.75 154 GLN A C 1
ATOM 1265 O O . GLN A 1 154 ? -3.119 13.461 12.196 1.00 83.75 154 GLN A O 1
ATOM 1270 N N . CYS A 1 155 ? -5.102 14.341 12.751 1.00 83.38 155 CYS A N 1
ATOM 1271 C CA . CYS A 1 155 ? -5.844 13.130 12.405 1.00 83.38 155 CYS A CA 1
ATOM 1272 C C . CYS A 1 155 ? -5.819 12.850 10.898 1.00 83.38 155 CYS A C 1
ATOM 1274 O O . CYS A 1 155 ? -5.668 11.695 10.519 1.00 83.38 155 CYS A O 1
ATOM 1276 N N . HIS A 1 156 ? -5.866 13.879 10.052 1.00 79.88 156 HIS A N 1
ATOM 1277 C CA . HIS A 1 156 ? -5.850 13.718 8.598 1.00 79.88 156 HIS A CA 1
ATOM 1278 C C . HIS A 1 156 ? -4.488 13.263 8.066 1.00 79.88 156 HIS A C 1
ATOM 1280 O O . HIS A 1 156 ? -4.427 12.426 7.171 1.00 79.88 156 HIS A O 1
ATOM 1286 N N . GLU A 1 157 ? -3.386 13.747 8.640 1.00 80.31 157 GLU A N 1
ATOM 1287 C CA . GLU A 1 157 ? -2.044 13.250 8.328 1.00 80.31 157 GLU A CA 1
ATOM 1288 C C . GLU A 1 157 ? -1.892 11.785 8.743 1.00 80.31 157 GLU A C 1
ATOM 1290 O O . GLU A 1 157 ? -1.263 11.000 8.034 1.00 80.31 157 GLU A O 1
ATOM 1295 N N . TYR A 1 158 ? -2.499 11.396 9.868 1.00 86.12 158 TYR A N 1
ATOM 1296 C CA . TYR A 1 158 ? -2.536 9.998 10.284 1.00 86.12 158 TYR A CA 1
ATOM 1297 C C . TYR A 1 158 ? -3.401 9.142 9.347 1.00 86.12 158 TYR A C 1
ATOM 1299 O O . TYR A 1 158 ? -2.964 8.067 8.952 1.00 86.12 158 TYR A O 1
ATOM 1307 N N . GLU A 1 159 ? -4.584 9.613 8.940 1.00 83.44 159 GLU A N 1
ATOM 1308 C CA . GLU A 1 159 ? -5.446 8.950 7.946 1.00 83.44 159 GLU A CA 1
ATOM 1309 C C . GLU A 1 159 ? -4.701 8.712 6.626 1.00 83.44 159 GLU A C 1
ATOM 1311 O O . GLU A 1 159 ? -4.719 7.600 6.094 1.00 83.44 159 GLU A O 1
ATOM 1316 N N . ASP A 1 160 ? -4.000 9.730 6.118 1.00 77.38 160 ASP A N 1
ATOM 1317 C CA . ASP A 1 160 ? -3.212 9.612 4.891 1.00 77.38 160 ASP A CA 1
ATOM 1318 C C . ASP A 1 160 ? -2.037 8.638 5.054 1.00 77.38 160 ASP A C 1
ATOM 1320 O O . ASP A 1 160 ? -1.770 7.823 4.168 1.00 77.38 160 ASP A O 1
ATOM 1324 N N . PHE A 1 161 ? -1.385 8.635 6.218 1.00 79.94 161 PHE A N 1
ATOM 1325 C CA . PHE A 1 161 ? -0.368 7.637 6.535 1.00 79.94 161 PHE A CA 1
ATOM 1326 C C . PHE A 1 161 ? -0.940 6.210 6.548 1.00 79.94 161 PHE A C 1
ATOM 1328 O O . PHE A 1 161 ? -0.358 5.315 5.929 1.00 79.94 161 PHE A O 1
ATOM 1335 N N . ILE A 1 162 ? -2.100 5.995 7.184 1.00 86.75 162 ILE A N 1
ATOM 1336 C CA . ILE A 1 162 ? -2.771 4.686 7.193 1.00 86.75 162 ILE A CA 1
ATOM 1337 C C . ILE A 1 162 ? -3.137 4.260 5.770 1.00 86.75 162 ILE A C 1
ATOM 1339 O O . ILE A 1 162 ? -2.956 3.098 5.407 1.00 86.75 162 ILE A O 1
ATOM 1343 N N . ARG A 1 163 ? -3.591 5.188 4.927 1.00 81.31 163 ARG A N 1
ATOM 1344 C CA . ARG A 1 163 ? -3.834 4.903 3.512 1.00 81.31 163 ARG A CA 1
ATOM 1345 C C . ARG A 1 163 ? -2.571 4.396 2.828 1.00 81.31 163 ARG A C 1
ATOM 1347 O O . ARG A 1 163 ? -2.630 3.352 2.190 1.00 81.31 163 ARG A O 1
ATOM 1354 N N . VAL A 1 164 ? -1.447 5.103 2.965 1.00 73.94 164 VAL A N 1
ATOM 1355 C CA . VAL A 1 164 ? -0.167 4.738 2.332 1.00 73.94 164 VAL A CA 1
ATOM 1356 C C . VAL A 1 164 ? 0.322 3.363 2.793 1.00 73.94 164 VAL A C 1
ATOM 1358 O O . VAL A 1 164 ? 0.742 2.559 1.961 1.00 73.94 164 VAL A O 1
ATOM 1361 N N . ILE A 1 165 ? 0.243 3.062 4.091 1.00 78.88 165 ILE A N 1
ATOM 1362 C CA . ILE A 1 165 ? 0.757 1.796 4.626 1.00 78.88 165 ILE A CA 1
ATOM 1363 C C . ILE A 1 165 ? -0.136 0.601 4.290 1.00 78.88 165 ILE A C 1
ATOM 1365 O O . ILE A 1 165 ? 0.382 -0.449 3.925 1.00 78.88 165 ILE A O 1
ATOM 1369 N N . VAL A 1 166 ? -1.463 0.758 4.344 1.00 83.25 166 VAL A N 1
ATOM 1370 C CA . VAL A 1 166 ? -2.431 -0.277 3.934 1.00 83.25 166 VAL A CA 1
ATOM 1371 C C . VAL A 1 166 ? -2.236 -0.613 2.465 1.00 83.25 166 VAL A C 1
ATOM 1373 O O . VAL A 1 166 ? -2.152 -1.782 2.095 1.00 83.25 166 VAL A O 1
ATOM 1376 N N . ASN A 1 167 ? -2.103 0.424 1.647 1.00 75.31 167 ASN A N 1
ATOM 1377 C CA . ASN A 1 167 ? -1.764 0.304 0.247 1.00 75.31 167 ASN A CA 1
ATOM 1378 C C . ASN A 1 167 ? -0.481 -0.523 0.051 1.00 75.31 167 ASN A C 1
ATOM 1380 O O . ASN A 1 167 ? -0.490 -1.520 -0.666 1.00 75.31 167 ASN A O 1
ATOM 1384 N N . PHE A 1 168 ? 0.612 -0.150 0.713 1.00 73.44 168 PHE A N 1
ATOM 1385 C CA . PHE A 1 168 ? 1.877 -0.868 0.586 1.00 73.44 168 PHE A CA 1
ATOM 1386 C C . PHE A 1 168 ? 1.778 -2.335 1.034 1.00 73.44 168 PHE A C 1
ATOM 1388 O O . PHE A 1 168 ? 2.156 -3.236 0.289 1.00 73.44 168 PHE A O 1
ATOM 1395 N N . LEU A 1 169 ? 1.245 -2.580 2.235 1.00 78.69 169 LEU A N 1
ATOM 1396 C CA . LEU A 1 169 ? 1.173 -3.912 2.840 1.00 78.69 169 LEU A CA 1
ATOM 1397 C C . LEU A 1 169 ? 0.277 -4.876 2.060 1.00 78.69 169 LEU A C 1
ATOM 1399 O O . LEU A 1 169 ? 0.498 -6.087 2.084 1.00 78.69 169 LEU A O 1
ATOM 1403 N N . PHE A 1 170 ? -0.753 -4.356 1.392 1.00 80.00 170 PHE A N 1
ATOM 1404 C CA . PHE A 1 170 ? -1.800 -5.174 0.791 1.00 80.00 170 PHE A CA 1
ATOM 1405 C C . PHE A 1 170 ? -1.980 -4.934 -0.709 1.00 80.00 170 PHE A C 1
ATOM 1407 O O . PHE A 1 170 ? -3.039 -5.268 -1.234 1.00 80.00 170 PHE A O 1
ATOM 1414 N N . ILE A 1 171 ? -0.950 -4.437 -1.402 1.00 69.56 171 ILE A N 1
ATOM 1415 C CA . ILE A 1 171 ? -0.987 -4.111 -2.839 1.00 69.56 171 ILE A CA 1
ATOM 1416 C C . ILE A 1 171 ? -1.485 -5.269 -3.727 1.00 69.56 171 ILE A C 1
ATOM 1418 O O . ILE A 1 171 ? -2.234 -5.041 -4.672 1.00 69.56 171 ILE A O 1
ATOM 1422 N N . ASP A 1 172 ? -1.157 -6.517 -3.374 1.00 70.25 172 ASP A N 1
ATOM 1423 C CA . ASP A 1 172 ? -1.569 -7.719 -4.122 1.00 70.25 172 ASP A CA 1
ATOM 1424 C C . ASP A 1 172 ? -2.969 -8.245 -3.745 1.00 70.25 172 ASP A C 1
ATOM 1426 O O . ASP A 1 172 ? -3.481 -9.187 -4.352 1.00 70.25 172 ASP A O 1
ATOM 1430 N N . HIS A 1 173 ? -3.598 -7.677 -2.714 1.00 80.00 173 HIS A N 1
ATOM 1431 C CA . HIS A 1 173 ? -4.833 -8.203 -2.122 1.00 80.00 173 HIS A CA 1
ATOM 1432 C C . HIS A 1 173 ? -5.989 -7.200 -2.170 1.00 80.00 173 HIS A C 1
ATOM 1434 O O . HIS A 1 173 ? -7.146 -7.584 -2.364 1.00 80.00 173 HIS A O 1
ATOM 1440 N N . LEU A 1 174 ? -5.691 -5.919 -1.977 1.00 83.12 174 LEU A N 1
ATOM 1441 C CA . LEU A 1 174 ? -6.657 -4.835 -1.895 1.00 83.12 174 LEU A CA 1
ATOM 1442 C C . LEU A 1 174 ? -6.417 -3.838 -3.037 1.00 83.12 174 LEU A C 1
ATOM 1444 O O . LEU A 1 174 ? -5.289 -3.589 -3.447 1.00 83.12 174 LEU A O 1
ATOM 1448 N N . GLY A 1 175 ? -7.499 -3.279 -3.578 1.00 72.19 175 GLY A N 1
ATOM 1449 C CA . GLY A 1 175 ? -7.434 -2.145 -4.498 1.00 72.19 175 GLY A CA 1
ATOM 1450 C C . GLY A 1 175 ? -7.053 -0.853 -3.774 1.00 72.19 175 GLY A C 1
ATOM 1451 O O . GLY A 1 175 ? -6.994 -0.825 -2.548 1.00 72.19 175 GLY A O 1
ATOM 1452 N N . GLU A 1 176 ? -6.852 0.219 -4.542 1.00 69.31 176 GLU A N 1
ATOM 1453 C CA . GLU A 1 176 ? -6.442 1.527 -4.018 1.00 69.31 176 GLU A CA 1
ATOM 1454 C C . GLU A 1 176 ? -7.305 1.979 -2.835 1.00 69.31 176 GLU A C 1
ATOM 1456 O O . GLU A 1 176 ? -8.536 2.040 -2.918 1.00 69.31 176 GLU A O 1
ATOM 1461 N N . ALA A 1 177 ? -6.631 2.322 -1.743 1.00 73.56 177 ALA A N 1
ATOM 1462 C CA . ALA A 1 177 ? -7.245 2.883 -0.563 1.00 73.56 177 ALA A CA 1
AT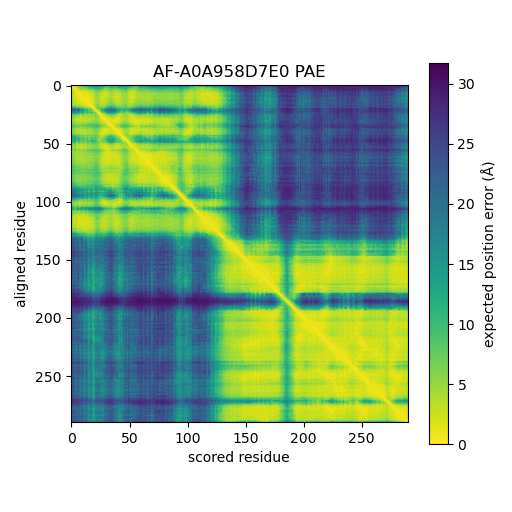OM 1463 C C . ALA A 1 177 ? -7.717 4.326 -0.828 1.00 73.56 177 ALA A C 1
ATOM 1465 O O . ALA A 1 177 ? -6.914 5.229 -1.071 1.00 73.56 177 ALA A O 1
ATOM 1466 N N . THR A 1 178 ? -9.026 4.558 -0.756 1.00 75.81 178 THR A N 1
ATOM 1467 C CA . THR A 1 178 ? -9.648 5.880 -0.923 1.00 75.81 178 THR A CA 1
ATOM 1468 C C . THR A 1 178 ? -9.925 6.532 0.429 1.00 75.81 178 THR A C 1
ATOM 1470 O O . THR A 1 178 ? -10.525 5.886 1.293 1.00 75.81 178 THR A O 1
ATOM 1473 N N . LEU A 1 179 ? -9.536 7.805 0.596 1.00 72.94 179 LEU A N 1
ATOM 1474 C CA . LEU A 1 179 ? -9.858 8.591 1.794 1.00 72.94 179 LEU A CA 1
ATOM 1475 C C . LEU A 1 179 ? -11.306 9.070 1.801 1.00 72.94 179 LEU A C 1
ATOM 1477 O O . LEU A 1 179 ? -11.859 9.395 0.747 1.00 72.94 179 LEU A O 1
ATOM 1481 N N . GLN A 1 180 ? -11.865 9.214 3.006 1.00 63.62 180 GLN A N 1
ATOM 1482 C CA . GLN A 1 180 ? -13.114 9.942 3.269 1.00 63.62 180 GLN A CA 1
ATOM 1483 C C . GLN A 1 180 ? -14.254 9.531 2.329 1.00 63.62 180 GLN A C 1
ATOM 1485 O O . GLN A 1 180 ? -15.028 10.361 1.834 1.00 63.62 180 GLN A O 1
ATOM 1490 N N . ALA A 1 181 ? -14.344 8.232 2.050 1.00 57.06 181 ALA A N 1
ATOM 1491 C CA . ALA A 1 181 ? -15.314 7.693 1.120 1.00 57.06 181 ALA A CA 1
ATOM 1492 C C . ALA A 1 181 ? -16.724 7.896 1.692 1.00 57.06 181 ALA A C 1
ATOM 1494 O O . ALA A 1 181 ? -17.129 7.270 2.674 1.00 57.06 181 ALA A O 1
ATOM 1495 N N . ARG A 1 182 ? -17.466 8.821 1.078 1.00 58.72 182 ARG A N 1
ATOM 1496 C CA . ARG A 1 182 ? -18.862 9.105 1.418 1.00 58.72 182 ARG A CA 1
ATOM 1497 C C . ARG A 1 182 ? -19.762 8.055 0.790 1.00 58.72 182 ARG A C 1
ATOM 1499 O O . ARG A 1 182 ? -19.576 7.688 -0.372 1.00 58.72 182 ARG A O 1
ATOM 1506 N N . THR A 1 183 ? -20.816 7.668 1.497 1.00 52.09 183 THR A N 1
ATOM 1507 C CA . THR A 1 183 ? -21.949 6.983 0.868 1.00 52.09 183 THR A CA 1
ATOM 1508 C C . THR A 1 183 ? -22.551 7.921 -0.193 1.00 52.09 183 THR A C 1
ATOM 1510 O O . THR A 1 183 ? -23.116 8.965 0.133 1.00 52.09 183 THR A O 1
ATOM 1513 N N . LYS A 1 184 ? -22.356 7.609 -1.482 1.00 50.47 184 LYS A N 1
ATOM 1514 C CA . LYS A 1 184 ? -22.943 8.334 -2.629 1.00 50.47 184 LYS A CA 1
ATOM 1515 C C . LYS A 1 184 ? -24.482 8.150 -2.678 1.00 50.47 184 LYS A C 1
ATOM 1517 O O . LYS A 1 184 ? -25.012 7.269 -2.005 1.00 50.47 184 LYS A O 1
ATOM 1522 N N . PRO A 1 185 ? -25.218 9.051 -3.356 1.00 49.97 185 PRO A N 1
ATOM 1523 C CA . PRO A 1 185 ? -26.076 10.050 -2.741 1.00 49.97 185 PRO A CA 1
ATOM 1524 C C . PRO A 1 185 ? -27.530 9.570 -2.636 1.00 49.97 185 PRO A C 1
ATOM 1526 O O . PRO A 1 185 ? -28.386 10.036 -3.377 1.00 49.97 185 PRO A O 1
ATOM 1529 N N . GLU A 1 186 ? -27.823 8.651 -1.721 1.00 47.97 186 GLU A N 1
ATOM 1530 C CA . GLU A 1 186 ? -29.223 8.331 -1.382 1.00 47.97 186 GLU A CA 1
ATOM 1531 C C . GLU A 1 186 ? -29.524 8.455 0.115 1.00 47.97 186 GLU A C 1
ATOM 1533 O O . GLU A 1 186 ? -30.685 8.434 0.496 1.00 47.97 186 GLU A O 1
ATOM 1538 N N . ASN A 1 187 ? -28.506 8.685 0.957 1.00 43.69 187 ASN A N 1
ATOM 1539 C CA . ASN A 1 187 ? -28.666 9.026 2.373 1.00 43.69 187 ASN A CA 1
ATOM 1540 C C . ASN A 1 187 ? -27.523 9.950 2.849 1.00 43.69 187 ASN A C 1
ATOM 1542 O O . ASN A 1 187 ? -26.435 9.498 3.193 1.00 43.69 187 ASN A O 1
ATOM 1546 N N . GLU A 1 188 ? -27.777 11.259 2.806 1.00 45.00 188 GLU A N 1
ATOM 1547 C CA . GLU A 1 188 ? -27.333 12.291 3.767 1.00 45.00 188 GLU A CA 1
ATOM 1548 C C . GLU A 1 188 ? -25.857 12.427 4.212 1.00 45.00 188 GLU A C 1
ATOM 1550 O O . GLU A 1 188 ? -25.607 13.167 5.154 1.00 45.00 188 GLU A O 1
ATOM 1555 N N . GLY A 1 189 ? -24.849 11.820 3.574 1.00 43.94 189 GLY A N 1
ATOM 1556 C CA . GLY A 1 189 ? -23.431 12.181 3.802 1.00 43.94 189 GLY A CA 1
ATOM 1557 C C . GLY A 1 189 ? -22.940 12.140 5.266 1.00 43.94 189 GLY A C 1
ATOM 1558 O O . GLY A 1 189 ? -21.945 12.783 5.591 1.00 43.94 189 GLY A O 1
ATOM 1559 N N . THR A 1 190 ? -23.644 11.418 6.140 1.00 49.34 190 THR A N 1
ATOM 1560 C CA . THR A 1 190 ? -23.488 11.439 7.604 1.00 49.34 190 THR A CA 1
ATOM 1561 C C . THR A 1 190 ? -22.422 10.472 8.110 1.00 49.34 190 THR A C 1
ATOM 1563 O O . THR A 1 190 ? -21.904 10.650 9.209 1.00 49.34 1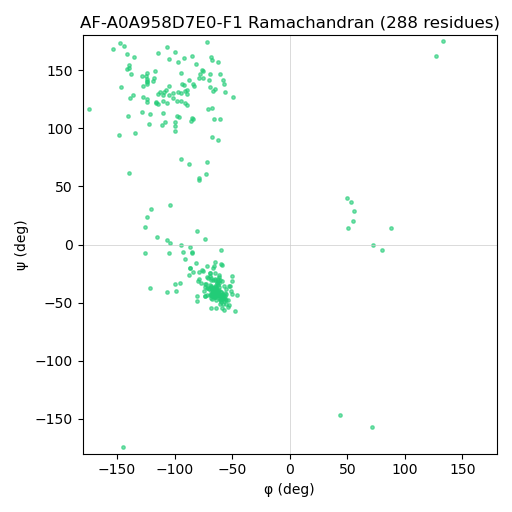90 THR A O 1
ATOM 1566 N N . GLU A 1 191 ? -22.064 9.469 7.309 1.00 53.50 191 GLU A N 1
ATOM 1567 C CA . GLU A 1 191 ? -21.021 8.494 7.626 1.00 53.50 191 GLU A CA 1
ATOM 1568 C C . GLU A 1 191 ? -19.797 8.755 6.736 1.00 53.50 191 GLU A C 1
ATOM 1570 O O . GLU A 1 191 ? -19.812 8.476 5.534 1.00 53.50 191 GLU A O 1
ATOM 1575 N N . ILE A 1 192 ? -18.746 9.324 7.331 1.00 59.50 192 ILE A N 1
ATOM 1576 C CA . ILE A 1 192 ? -17.423 9.467 6.715 1.00 59.50 192 ILE A CA 1
ATOM 1577 C C . ILE A 1 192 ? -16.601 8.264 7.160 1.00 59.50 192 ILE A C 1
ATOM 1579 O O . ILE A 1 192 ? -16.487 8.002 8.356 1.00 59.50 192 ILE A O 1
ATOM 1583 N N . ARG A 1 193 ? -16.078 7.514 6.191 1.00 69.75 193 ARG A N 1
ATOM 1584 C CA . ARG A 1 193 ? -15.175 6.386 6.428 1.00 69.75 193 ARG A CA 1
ATOM 1585 C C . ARG A 1 193 ? -13.769 6.827 6.071 1.00 69.75 193 ARG A C 1
ATOM 1587 O O . ARG A 1 193 ? -13.569 7.339 4.969 1.00 69.75 193 ARG A O 1
ATOM 1594 N N . ASP A 1 194 ? -12.835 6.618 6.988 1.00 77.75 194 ASP A N 1
ATOM 1595 C CA . ASP A 1 194 ? -11.489 7.176 6.870 1.00 77.75 194 ASP A CA 1
ATOM 1596 C C . ASP A 1 194 ? -10.766 6.600 5.652 1.00 77.75 194 ASP A C 1
ATOM 1598 O O . ASP A 1 194 ? -10.360 7.359 4.775 1.00 77.75 194 ASP A O 1
ATOM 1602 N N . VAL A 1 195 ? -10.686 5.268 5.551 1.00 87.00 195 VAL A N 1
ATOM 1603 C CA . VAL A 1 195 ? -10.014 4.570 4.450 1.00 87.00 195 VAL A CA 1
ATOM 1604 C C . VAL A 1 195 ? -10.835 3.356 3.998 1.00 87.00 195 VAL A C 1
ATOM 1606 O O . VAL A 1 195 ? -11.171 2.486 4.803 1.00 87.00 195 VAL A O 1
ATOM 1609 N N . ILE A 1 196 ? -11.143 3.263 2.701 1.00 87.62 196 ILE A N 1
ATOM 1610 C CA . ILE A 1 196 ? -11.804 2.091 2.095 1.00 87.62 196 ILE A CA 1
ATOM 1611 C C . ILE A 1 196 ? -10.967 1.544 0.951 1.00 87.62 196 ILE A C 1
ATOM 1613 O O . ILE A 1 196 ? -10.483 2.312 0.128 1.00 87.62 196 ILE A O 1
ATOM 1617 N N . CYS A 1 197 ? -10.866 0.220 0.869 1.00 84.25 197 CYS A N 1
ATOM 1618 C CA . CYS A 1 197 ? -10.221 -0.487 -0.231 1.00 84.25 197 CYS A CA 1
ATOM 1619 C C . CYS A 1 197 ? -11.196 -1.493 -0.850 1.00 84.25 197 CYS A C 1
ATOM 1621 O O . CYS A 1 197 ? -11.925 -2.175 -0.129 1.00 84.25 197 CYS A O 1
ATOM 1623 N N . GLN A 1 198 ? -11.177 -1.668 -2.171 1.00 85.19 198 GLN A N 1
ATOM 1624 C CA . GLN A 1 198 ? -11.865 -2.809 -2.787 1.00 85.19 198 GLN A CA 1
ATOM 1625 C C . GLN A 1 198 ? -11.134 -4.108 -2.441 1.00 85.19 198 GLN A C 1
ATOM 1627 O O . GLN A 1 198 ? -9.915 -4.177 -2.554 1.00 85.19 198 GLN A O 1
ATOM 1632 N N . ASN A 1 199 ? -11.854 -5.163 -2.076 1.00 89.69 199 ASN A N 1
ATOM 1633 C CA . ASN A 1 199 ? -11.246 -6.464 -1.820 1.00 89.69 199 ASN A CA 1
ATOM 1634 C C . ASN A 1 199 ? -11.098 -7.256 -3.126 1.00 89.69 199 ASN A C 1
ATOM 1636 O O . ASN A 1 199 ? -12.079 -7.768 -3.673 1.00 89.69 199 ASN A O 1
ATOM 1640 N N . ARG A 1 200 ? -9.865 -7.363 -3.627 1.00 84.94 200 ARG A N 1
ATOM 1641 C CA . ARG A 1 200 ? -9.532 -8.032 -4.898 1.00 84.94 200 ARG A CA 1
ATOM 1642 C C . ARG A 1 200 ? -8.849 -9.382 -4.699 1.00 84.94 200 ARG A C 1
ATOM 1644 O O . ARG A 1 200 ? -8.478 -10.026 -5.671 1.00 84.94 200 ARG A O 1
ATOM 1651 N N . ALA A 1 201 ? -8.708 -9.829 -3.457 1.00 82.94 201 ALA A N 1
ATOM 1652 C CA . ALA A 1 201 ? -7.938 -11.016 -3.144 1.00 82.94 201 ALA A CA 1
ATOM 1653 C C . ALA A 1 201 ? -8.584 -12.285 -3.710 1.00 82.94 201 ALA A C 1
ATOM 1655 O O . ALA A 1 201 ? -9.774 -12.541 -3.503 1.00 82.94 201 ALA A O 1
ATOM 1656 N N . GLU A 1 202 ? -7.770 -13.109 -4.367 1.00 86.25 202 GLU A N 1
ATOM 1657 C CA . GLU A 1 202 ? -8.171 -14.405 -4.932 1.00 86.25 202 GLU A CA 1
ATOM 1658 C C . GLU A 1 202 ? -7.685 -15.604 -4.098 1.00 86.25 202 GLU A C 1
ATOM 1660 O O . GLU A 1 202 ? -8.004 -16.753 -4.404 1.00 86.25 202 GLU A O 1
ATOM 1665 N N . ALA A 1 203 ? -6.996 -15.352 -2.982 1.00 87.31 203 ALA A N 1
ATOM 1666 C CA . ALA A 1 203 ? -6.590 -16.367 -2.014 1.00 87.31 203 ALA A CA 1
ATOM 1667 C C . ALA A 1 203 ? -6.418 -15.784 -0.597 1.00 87.31 203 ALA A C 1
ATOM 1669 O O . ALA A 1 203 ? -6.386 -14.569 -0.396 1.00 87.31 203 ALA A O 1
ATOM 1670 N N . GLY A 1 204 ? -6.291 -16.676 0.390 1.00 93.25 204 GLY A N 1
ATOM 1671 C CA . GLY A 1 204 ? -5.873 -16.335 1.750 1.00 93.25 204 GLY A CA 1
ATOM 1672 C C . GLY A 1 204 ? -6.905 -15.569 2.583 1.00 93.25 204 GLY A C 1
ATOM 1673 O O . GLY A 1 204 ? -8.111 -15.634 2.348 1.00 93.25 204 GLY A O 1
ATOM 1674 N N . PHE A 1 205 ? -6.400 -14.850 3.589 1.00 94.38 205 PHE A N 1
ATOM 1675 C CA . PHE A 1 205 ? -7.197 -14.153 4.604 1.00 94.38 205 PHE A CA 1
ATOM 1676 C C . PHE A 1 205 ? -8.219 -13.175 4.004 1.00 94.38 205 PHE A C 1
ATOM 1678 O O . PHE A 1 205 ? -9.397 -13.204 4.358 1.00 94.38 205 PHE A O 1
ATOM 1685 N N . TRP A 1 206 ? -7.788 -12.339 3.060 1.00 94.50 206 TRP A N 1
ATOM 1686 C CA . TRP A 1 206 ? -8.645 -11.330 2.439 1.00 94.50 206 TRP A CA 1
ATOM 1687 C C . TRP A 1 206 ? -9.753 -11.951 1.581 1.00 94.50 206 TRP A C 1
ATOM 1689 O O . TRP A 1 206 ? -10.895 -11.493 1.646 1.00 94.50 206 TRP A O 1
ATOM 1699 N N . LYS A 1 207 ? -9.466 -13.040 0.851 1.00 94.69 207 LYS A N 1
ATOM 1700 C CA . LYS A 1 207 ? -10.501 -13.794 0.127 1.00 94.69 207 LYS A CA 1
ATOM 1701 C C . LYS A 1 207 ? -11.512 -14.420 1.082 1.00 94.69 207 LYS A C 1
ATOM 1703 O O . LYS A 1 207 ? -12.709 -14.362 0.823 1.00 94.69 207 LYS A O 1
ATOM 1708 N N . ASP A 1 208 ? -11.053 -14.966 2.203 1.00 95.06 208 ASP A N 1
ATOM 1709 C CA . ASP A 1 208 ? -11.939 -15.509 3.231 1.00 95.06 208 ASP A CA 1
ATOM 1710 C C . ASP A 1 208 ? -12.894 -14.437 3.783 1.00 95.06 208 ASP A C 1
ATOM 1712 O O . ASP A 1 208 ? -14.086 -14.708 3.946 1.00 95.06 208 ASP A O 1
ATOM 1716 N N . LEU A 1 209 ? -12.408 -13.207 4.004 1.00 94.44 209 LEU A N 1
ATOM 1717 C CA . LEU A 1 209 ? -13.260 -12.061 4.347 1.00 94.44 209 LEU A CA 1
ATOM 1718 C C . LEU A 1 209 ? -14.276 -11.731 3.244 1.00 94.44 209 LEU A C 1
ATOM 1720 O O . LEU A 1 209 ? -15.454 -11.502 3.541 1.00 94.44 209 LEU A O 1
ATOM 1724 N N . LYS A 1 210 ? -13.839 -11.748 1.979 1.00 93.94 210 LYS A N 1
ATOM 1725 C CA . LYS A 1 210 ? -14.687 -11.500 0.802 1.00 93.94 210 LYS A CA 1
ATOM 1726 C C . LYS A 1 210 ? -15.840 -12.500 0.728 1.00 93.94 210 LYS A C 1
ATOM 1728 O O . LYS A 1 210 ? -17.004 -12.105 0.709 1.00 93.94 210 LYS A O 1
ATOM 1733 N N . ASP A 1 211 ? -15.512 -13.787 0.758 1.00 93.81 211 ASP A N 1
ATOM 1734 C CA . ASP A 1 211 ? -16.445 -14.868 0.448 1.00 93.81 211 ASP A CA 1
ATOM 1735 C C . ASP A 1 211 ? -17.360 -15.215 1.627 1.00 93.81 211 ASP A C 1
ATOM 1737 O O . ASP A 1 211 ? -18.563 -15.408 1.451 1.00 93.81 211 ASP A O 1
ATOM 1741 N N . LYS A 1 212 ? -16.806 -15.307 2.844 1.00 92.75 212 LYS A N 1
ATOM 1742 C CA . LYS A 1 212 ? -17.548 -15.789 4.025 1.00 92.75 212 LYS A CA 1
ATOM 1743 C C . LYS A 1 212 ? -18.290 -14.670 4.747 1.00 92.75 212 LYS A C 1
ATOM 1745 O O . LYS A 1 212 ? -19.287 -14.932 5.416 1.00 92.75 212 LYS A O 1
ATOM 1750 N N . TYR A 1 213 ? -17.806 -13.436 4.620 1.00 92.81 213 TYR A N 1
ATOM 1751 C CA . TYR A 1 213 ? -18.302 -12.296 5.390 1.00 92.81 213 TYR A CA 1
ATOM 1752 C C . TYR A 1 213 ? -18.736 -11.111 4.520 1.00 92.81 213 TYR A C 1
ATOM 1754 O O . TYR A 1 213 ? -18.920 -10.006 5.035 1.00 92.81 213 TYR A O 1
ATOM 1762 N N . SER A 1 214 ? -18.913 -11.341 3.216 1.00 92.56 214 SER A N 1
ATOM 1763 C CA . SER A 1 214 ? -19.404 -10.356 2.245 1.00 92.56 214 SER A CA 1
ATOM 1764 C C . SER A 1 214 ? -18.576 -9.067 2.195 1.00 92.56 214 SER A C 1
ATOM 1766 O O . SER A 1 214 ? -19.110 -8.006 1.892 1.00 92.56 214 SER A O 1
ATOM 1768 N N . CYS A 1 215 ? -17.280 -9.135 2.508 1.00 93.06 215 CYS A N 1
ATOM 1769 C CA . CYS A 1 215 ? -16.406 -7.962 2.510 1.00 93.06 215 CYS A CA 1
ATOM 1770 C C . CYS A 1 215 ? -15.823 -7.732 1.110 1.00 93.06 215 CYS A C 1
ATOM 1772 O O . CYS A 1 215 ? -14.633 -7.957 0.886 1.00 93.06 215 CYS A O 1
ATOM 1774 N N . SER A 1 216 ? -16.670 -7.331 0.155 1.00 90.06 216 SER A N 1
ATOM 1775 C CA . SER A 1 216 ? -16.228 -6.855 -1.169 1.00 90.06 216 SER A CA 1
ATOM 1776 C C . SER A 1 216 ? -15.464 -5.534 -1.081 1.00 90.06 216 SER A C 1
ATOM 1778 O O . SER A 1 216 ? -14.695 -5.201 -1.980 1.00 90.06 216 SER A O 1
ATOM 1780 N N . GLU A 1 217 ? -15.648 -4.809 0.020 1.00 89.94 217 GLU A N 1
ATOM 1781 C CA . GLU A 1 217 ? -14.859 -3.655 0.423 1.00 89.94 217 GLU A CA 1
ATOM 1782 C C . GLU A 1 217 ? -14.291 -3.906 1.827 1.00 89.94 217 GLU A C 1
ATOM 1784 O O . GLU A 1 217 ? -14.901 -4.591 2.651 1.00 89.94 217 GLU A O 1
ATOM 1789 N N . ILE A 1 218 ? -13.104 -3.368 2.093 1.00 92.50 218 ILE A N 1
ATOM 1790 C CA . ILE A 1 218 ? -12.453 -3.373 3.402 1.00 92.50 218 ILE A CA 1
ATOM 1791 C C . ILE A 1 218 ? -12.406 -1.943 3.915 1.00 92.50 218 ILE A C 1
ATOM 1793 O O . ILE A 1 218 ? -11.967 -1.041 3.204 1.00 92.50 218 ILE A O 1
ATOM 1797 N N . VAL A 1 219 ? -12.820 -1.751 5.163 1.00 92.56 219 VAL A N 1
ATOM 1798 C CA . VAL A 1 219 ? -12.792 -0.457 5.846 1.00 92.56 219 VAL A CA 1
ATOM 1799 C C . VAL A 1 219 ? -11.720 -0.441 6.930 1.00 92.56 219 VAL A C 1
ATOM 1801 O O . VAL A 1 219 ? -11.662 -1.350 7.763 1.00 92.56 219 VAL A O 1
ATOM 1804 N N . PHE A 1 220 ? -10.907 0.613 6.930 1.00 94.00 220 PHE A N 1
ATOM 1805 C CA . PHE A 1 220 ? -9.996 0.958 8.012 1.00 94.00 220 PHE A CA 1
ATOM 1806 C C . PHE A 1 220 ? -10.415 2.312 8.601 1.00 94.00 220 PHE A C 1
ATOM 1808 O O . PHE A 1 220 ? -10.475 3.317 7.897 1.00 94.00 220 PHE A O 1
ATOM 1815 N N . GLU A 1 221 ? -10.707 2.327 9.898 1.00 93.62 221 GLU A N 1
ATOM 1816 C CA . GLU A 1 221 ? -10.839 3.535 10.719 1.00 93.62 221 GLU A CA 1
ATOM 1817 C C . GLU A 1 221 ? -9.477 3.899 11.297 1.00 93.62 221 GLU A C 1
ATOM 1819 O O . GLU A 1 221 ? -8.897 3.111 12.047 1.00 93.62 221 GLU A O 1
ATOM 1824 N N . ALA A 1 222 ? -8.977 5.089 10.987 1.00 92.88 222 ALA A N 1
ATOM 1825 C CA . ALA A 1 222 ? -7.690 5.570 11.457 1.00 92.88 222 ALA A CA 1
ATOM 1826 C C . ALA A 1 222 ? -7.902 6.502 12.655 1.00 92.88 222 ALA A C 1
ATOM 1828 O O . ALA A 1 222 ? -8.251 7.673 12.530 1.00 92.88 222 ALA A O 1
ATOM 1829 N N . LYS A 1 223 ? -7.673 5.993 13.866 1.00 93.88 223 LYS A N 1
ATOM 1830 C CA . LYS A 1 223 ? -7.788 6.781 15.094 1.00 93.88 223 LYS A CA 1
ATOM 1831 C C . LYS A 1 223 ? -6.417 7.233 15.573 1.00 93.88 223 LYS A C 1
ATOM 1833 O O . LYS A 1 223 ? -5.692 6.464 16.198 1.00 93.88 223 LYS A O 1
ATOM 1838 N N . ASN A 1 224 ? -6.105 8.516 15.381 1.00 94.19 224 ASN A N 1
ATOM 1839 C CA . ASN A 1 224 ? -4.887 9.139 15.911 1.00 94.19 224 ASN A CA 1
ATOM 1840 C C . ASN A 1 224 ? -4.957 9.363 17.441 1.00 94.19 224 ASN A C 1
ATOM 1842 O O . ASN A 1 224 ? -4.930 10.488 17.940 1.00 94.19 224 ASN A O 1
ATOM 1846 N N . THR A 1 225 ? -5.109 8.276 18.197 1.00 95.25 225 THR A N 1
ATOM 1847 C CA . THR A 1 225 ? -5.213 8.227 19.660 1.00 95.25 225 THR A CA 1
ATOM 1848 C C . THR A 1 225 ? -4.431 7.032 20.199 1.00 95.25 225 THR A C 1
ATOM 1850 O O . THR A 1 225 ? -4.318 6.002 19.531 1.00 95.25 225 THR A O 1
ATOM 1853 N N . ASN A 1 226 ? -3.940 7.150 21.432 1.00 95.81 226 ASN A N 1
ATOM 1854 C CA . ASN A 1 226 ? -3.348 6.029 22.167 1.00 95.81 226 ASN A CA 1
ATOM 1855 C C . ASN A 1 226 ? -4.426 5.111 22.760 1.00 95.81 226 ASN A C 1
ATOM 1857 O O . ASN A 1 226 ? -4.229 3.910 22.903 1.00 95.81 226 ASN A O 1
ATOM 1861 N N . GLU A 1 227 ? -5.596 5.651 23.091 1.00 96.38 227 GLU A N 1
ATOM 1862 C CA . GLU A 1 227 ? -6.669 4.880 23.715 1.00 96.38 227 GLU A CA 1
ATOM 1863 C C . GLU A 1 227 ? -7.948 4.985 22.896 1.00 96.38 227 GLU A C 1
ATOM 1865 O O . GLU A 1 227 ? -8.471 6.074 22.641 1.00 96.38 227 GLU A O 1
ATOM 1870 N N . LEU A 1 228 ? -8.456 3.825 22.491 1.00 97.25 228 LEU A N 1
ATOM 1871 C CA . LEU A 1 228 ? -9.777 3.687 21.912 1.00 97.25 228 LEU A CA 1
ATOM 1872 C C . LEU A 1 228 ? -10.831 3.722 23.009 1.00 97.25 228 LEU A C 1
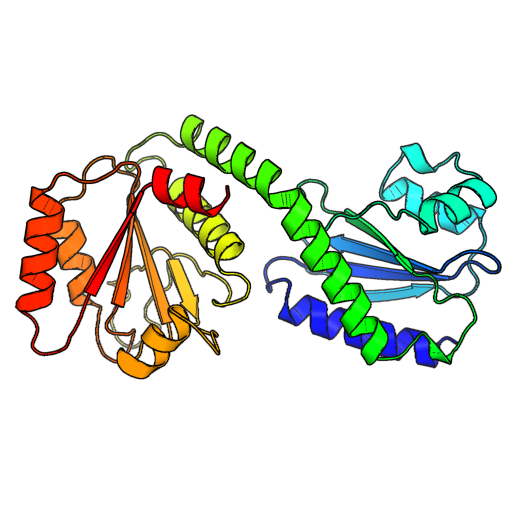ATOM 1874 O O . LEU A 1 228 ? -10.671 3.190 24.108 1.00 97.25 228 LEU A O 1
ATOM 1878 N N . THR A 1 229 ? -11.978 4.281 22.661 1.00 96.00 229 THR A N 1
ATOM 1879 C CA . THR A 1 229 ? -13.170 4.266 23.498 1.00 96.00 229 THR A CA 1
ATOM 1880 C C . THR A 1 229 ? -14.141 3.182 23.035 1.00 96.00 229 THR A C 1
ATOM 1882 O O . THR A 1 229 ? -14.064 2.649 21.924 1.00 96.00 229 THR A O 1
ATOM 1885 N N . ARG A 1 230 ? -15.127 2.866 23.882 1.00 95.62 230 ARG A N 1
ATOM 1886 C CA . ARG A 1 230 ? -16.239 1.987 23.488 1.00 95.62 230 ARG A CA 1
ATOM 1887 C C . ARG A 1 230 ? -17.033 2.554 22.314 1.00 95.62 230 ARG A C 1
ATOM 1889 O O . ARG A 1 230 ? -17.580 1.770 21.541 1.00 95.62 230 ARG A O 1
ATOM 1896 N N . ASP A 1 231 ? -17.100 3.875 22.192 1.00 94.44 231 ASP A N 1
ATOM 1897 C CA . ASP A 1 231 ? -17.844 4.531 21.123 1.00 94.44 231 ASP A CA 1
ATOM 1898 C C . ASP A 1 231 ? -17.128 4.401 19.781 1.00 94.44 231 ASP A C 1
ATOM 1900 O O . ASP A 1 231 ? -17.799 4.154 18.787 1.00 94.44 231 ASP A O 1
ATOM 1904 N N . ASN A 1 232 ? -15.788 4.396 19.756 1.00 93.94 232 ASN A N 1
ATOM 1905 C CA . ASN A 1 232 ? -15.041 4.079 18.532 1.00 93.94 232 ASN A CA 1
ATOM 1906 C C . ASN A 1 232 ? -15.384 2.676 18.009 1.00 93.94 232 ASN A C 1
ATOM 1908 O O . ASN A 1 232 ? -15.629 2.502 16.821 1.00 93.94 232 ASN A O 1
ATOM 1912 N N . LEU A 1 233 ? -15.486 1.682 18.900 1.00 94.56 233 LEU A N 1
ATOM 1913 C CA . LEU A 1 233 ? -15.926 0.339 18.513 1.00 94.56 233 LEU A CA 1
ATOM 1914 C C . LEU A 1 233 ? -17.391 0.316 18.063 1.00 94.56 233 LEU A C 1
ATOM 1916 O O . LEU A 1 233 ? -17.718 -0.307 17.061 1.00 94.56 233 LEU A O 1
ATOM 1920 N N . ARG A 1 234 ? -18.299 0.989 18.777 1.00 92.56 234 ARG A N 1
ATOM 1921 C CA . ARG A 1 234 ? -19.713 1.038 18.368 1.00 92.56 234 ARG A CA 1
ATOM 1922 C C . ARG A 1 234 ? -19.880 1.657 16.986 1.00 92.56 234 ARG A C 1
ATOM 1924 O O . ARG A 1 234 ? -20.639 1.112 16.193 1.00 92.56 234 ARG A O 1
ATOM 1931 N N . GLN A 1 235 ? -19.164 2.748 16.716 1.00 89.25 235 GLN A N 1
ATOM 1932 C CA . GLN A 1 235 ? -19.204 3.464 15.447 1.00 89.25 235 GLN A CA 1
ATOM 1933 C C . GLN A 1 235 ? -18.942 2.512 14.279 1.00 89.25 235 GLN A C 1
ATOM 1935 O O . GLN A 1 235 ? -19.788 2.411 13.395 1.00 89.25 235 GLN A O 1
ATOM 1940 N N . ILE A 1 236 ? -17.850 1.742 14.325 1.00 90.81 236 ILE A N 1
ATOM 1941 C CA . ILE A 1 236 ? -17.531 0.804 13.244 1.00 90.81 236 ILE A CA 1
ATOM 1942 C C . ILE A 1 236 ? -18.567 -0.313 13.096 1.00 90.81 236 ILE A C 1
ATOM 1944 O O . ILE A 1 236 ? -19.054 -0.576 11.998 1.00 90.81 236 ILE A O 1
ATOM 1948 N N . TYR A 1 237 ? -19.010 -0.916 14.201 1.00 92.38 237 TYR A N 1
ATOM 1949 C CA . TYR A 1 237 ? -20.020 -1.978 14.154 1.00 92.38 237 TYR A CA 1
ATOM 1950 C C . TYR A 1 237 ? -21.369 -1.510 13.573 1.00 92.38 237 TYR A C 1
ATOM 1952 O O . TYR A 1 237 ? -22.104 -2.333 13.020 1.00 92.38 237 TYR A O 1
ATOM 1960 N N . CYS A 1 238 ? -21.706 -0.217 13.667 1.00 86.62 238 CYS A N 1
ATOM 1961 C CA . CYS A 1 238 ? -22.951 0.331 13.121 1.00 86.62 238 CYS A CA 1
ATOM 1962 C C . CYS A 1 238 ? -23.034 0.257 11.589 1.00 86.62 238 CYS A C 1
ATOM 1964 O O . CYS A 1 238 ? -24.143 0.111 11.064 1.00 86.62 238 CYS A O 1
ATOM 1966 N N . TYR A 1 239 ? -21.909 0.312 10.872 1.00 81.44 239 TYR A N 1
ATOM 1967 C CA . TYR A 1 239 ? -21.894 0.264 9.406 1.00 81.44 239 TYR A CA 1
ATOM 1968 C C . TYR A 1 239 ? -21.435 -1.079 8.817 1.00 81.44 239 TYR A C 1
ATOM 1970 O O . TYR A 1 239 ? -21.611 -1.292 7.619 1.00 81.44 239 TYR A O 1
ATOM 1978 N N . LEU A 1 240 ? -20.958 -2.028 9.636 1.00 89.00 240 LEU A N 1
ATOM 1979 C CA . LEU A 1 240 ? -20.710 -3.412 9.205 1.00 89.00 240 LEU A CA 1
ATOM 1980 C C . LEU A 1 240 ? -22.035 -4.124 8.883 1.00 89.00 240 LEU A C 1
ATOM 1982 O O . LEU A 1 240 ? -22.712 -4.673 9.757 1.00 89.00 240 LEU A O 1
ATOM 1986 N N . LYS A 1 241 ? -22.439 -4.067 7.617 1.00 86.88 241 LYS A N 1
ATOM 1987 C CA . LYS A 1 241 ? -23.715 -4.535 7.052 1.00 86.88 241 LYS A CA 1
ATOM 1988 C C . LYS A 1 241 ? -23.447 -5.159 5.677 1.00 86.88 241 LYS A C 1
ATOM 1990 O O . LYS A 1 241 ? -22.415 -4.844 5.098 1.00 86.88 241 LYS A O 1
ATOM 1995 N N . PRO A 1 242 ? -24.374 -5.944 5.089 1.00 82.69 242 PRO A N 1
ATOM 1996 C CA . PRO A 1 242 ? -24.147 -6.607 3.798 1.00 82.69 242 PRO A CA 1
ATOM 1997 C C . PRO A 1 242 ? -23.635 -5.706 2.666 1.00 82.69 242 PRO A C 1
ATOM 1999 O O . PRO A 1 242 ? -22.904 -6.180 1.812 1.00 82.69 242 PRO A O 1
ATOM 2002 N N . ALA A 1 243 ? -24.014 -4.423 2.659 1.00 80.25 243 ALA A N 1
ATOM 2003 C CA . ALA A 1 243 ? -23.595 -3.472 1.629 1.00 80.25 243 ALA A CA 1
ATOM 2004 C C . ALA A 1 243 ? -22.101 -3.104 1.688 1.00 80.25 243 ALA A C 1
ATOM 2006 O O . ALA A 1 243 ? -21.543 -2.734 0.666 1.00 80.25 243 ALA A O 1
ATOM 2007 N N . LEU A 1 244 ? -21.478 -3.181 2.869 1.00 81.19 244 LEU A N 1
ATOM 2008 C CA . LEU A 1 244 ? -20.052 -2.896 3.074 1.00 81.19 244 LEU A CA 1
ATOM 2009 C C . LEU A 1 244 ? -19.249 -4.185 3.305 1.00 81.19 244 LEU A C 1
ATOM 2011 O O . LEU A 1 244 ? -18.135 -4.337 2.820 1.00 81.19 244 LEU A O 1
ATOM 2015 N N . GLY A 1 245 ? -19.828 -5.104 4.073 1.00 89.94 245 GLY A N 1
ATOM 2016 C CA . GLY A 1 245 ? -19.173 -6.274 4.632 1.00 89.94 245 GLY A CA 1
ATOM 2017 C C . GLY A 1 245 ? -19.378 -6.359 6.139 1.00 89.94 245 GLY A C 1
ATOM 2018 O O . GLY A 1 245 ? -19.770 -5.399 6.807 1.00 89.94 245 GLY A O 1
ATOM 2019 N N . PHE A 1 246 ? -19.141 -7.544 6.690 1.00 93.38 246 PHE A N 1
ATOM 2020 C CA . PHE A 1 246 ? -19.296 -7.794 8.121 1.00 93.38 246 PHE A CA 1
ATOM 2021 C C . PHE A 1 246 ? -17.999 -7.647 8.920 1.00 93.38 246 PHE A C 1
ATOM 2023 O O . PHE A 1 246 ? -18.034 -7.814 10.135 1.00 93.38 246 PHE A O 1
ATOM 2030 N N . TRP A 1 247 ? -16.875 -7.320 8.282 1.00 95.31 247 TRP A N 1
ATOM 2031 C CA . TRP A 1 247 ? -15.601 -7.097 8.963 1.00 95.31 247 TRP A CA 1
ATOM 2032 C C . TRP A 1 247 ? -14.997 -5.738 8.647 1.00 95.31 247 TRP A C 1
ATOM 2034 O O . TRP A 1 247 ? -15.099 -5.242 7.529 1.00 95.31 247 TRP A O 1
ATOM 2044 N N . GLY A 1 248 ? -14.344 -5.158 9.651 1.00 94.50 248 GLY A N 1
ATOM 2045 C CA . GLY A 1 248 ? -13.615 -3.902 9.529 1.00 94.50 248 GLY A CA 1
ATOM 2046 C C . GLY A 1 248 ? -12.401 -3.846 10.445 1.00 94.50 248 GLY A C 1
ATOM 2047 O O . GLY A 1 248 ? -12.170 -4.735 11.270 1.00 94.50 248 GLY A O 1
ATOM 2048 N N . PHE A 1 249 ? -11.622 -2.786 10.289 1.00 96.81 249 PHE A N 1
ATOM 2049 C CA . PHE A 1 249 ? -10.357 -2.598 10.980 1.00 96.81 249 PHE A CA 1
ATOM 2050 C C . PHE A 1 249 ? -10.351 -1.234 11.663 1.00 96.81 249 PHE A C 1
ATOM 2052 O O . PHE A 1 249 ? -10.770 -0.245 11.072 1.00 96.81 249 PHE A O 1
ATOM 2059 N N . ILE A 1 250 ? -9.872 -1.176 12.903 1.00 97.12 250 ILE A N 1
ATOM 2060 C CA . ILE A 1 250 ? -9.480 0.080 13.545 1.00 97.12 250 ILE A CA 1
ATOM 2061 C C . ILE A 1 250 ? -7.963 0.068 13.671 1.00 97.12 250 ILE A C 1
ATOM 2063 O O . ILE A 1 250 ? -7.404 -0.879 14.219 1.00 97.12 250 ILE A O 1
ATOM 2067 N N . VAL A 1 251 ? -7.318 1.131 13.211 1.00 95.81 251 VAL A N 1
ATOM 2068 C CA . VAL A 1 251 ? -5.892 1.385 13.398 1.00 95.81 251 VAL A CA 1
ATOM 2069 C C . VAL A 1 251 ? -5.729 2.517 14.409 1.00 95.81 251 VAL A C 1
ATOM 2071 O O . VAL A 1 251 ? -6.433 3.524 14.335 1.00 95.81 251 VAL A O 1
ATOM 2074 N N . CYS A 1 252 ? -4.840 2.343 15.383 1.00 95.75 252 CYS A N 1
ATOM 2075 C CA . CYS A 1 252 ? -4.567 3.335 16.421 1.00 95.75 252 CYS A CA 1
ATOM 2076 C C . CYS A 1 252 ? -3.089 3.362 16.819 1.00 95.75 252 CYS A C 1
ATOM 2078 O O . CYS A 1 252 ? -2.315 2.498 16.423 1.00 95.75 252 CYS A O 1
ATOM 2080 N N . ARG A 1 253 ? -2.675 4.349 17.617 1.00 93.56 253 ARG A N 1
ATOM 2081 C CA . ARG A 1 253 ? -1.244 4.582 17.875 1.00 93.56 253 ARG A CA 1
ATOM 2082 C C . ARG A 1 253 ? -0.596 3.488 18.721 1.00 93.56 253 ARG A C 1
ATOM 2084 O O . ARG A 1 253 ? 0.563 3.145 18.518 1.00 93.56 253 ARG A O 1
ATOM 2091 N N . THR A 1 254 ? -1.336 2.912 19.668 1.00 94.50 254 THR A N 1
ATOM 2092 C CA . THR A 1 254 ? -0.788 1.945 20.633 1.00 94.50 254 THR A CA 1
ATOM 2093 C C . THR A 1 254 ? -1.686 0.732 20.830 1.00 94.50 254 THR A C 1
ATOM 2095 O O . THR A 1 254 ? -2.882 0.763 20.538 1.00 94.50 254 THR A O 1
ATOM 2098 N N . GLU A 1 255 ? -1.111 -0.347 21.366 1.00 95.38 255 GLU A N 1
ATOM 2099 C CA . GLU A 1 255 ? -1.873 -1.519 21.799 1.00 95.38 255 GLU A CA 1
ATOM 2100 C C . GLU A 1 255 ? -2.926 -1.127 22.847 1.00 95.38 255 GLU A C 1
ATOM 2102 O O . GLU A 1 255 ? -2.704 -0.269 23.704 1.00 95.38 255 GLU A O 1
ATOM 2107 N N . GLN A 1 256 ? -4.100 -1.749 22.758 1.00 97.19 256 GLN A N 1
ATOM 2108 C CA . GLN A 1 256 ? -5.256 -1.363 23.553 1.00 97.19 256 GLN A CA 1
ATOM 2109 C C . GLN A 1 256 ? -5.374 -2.176 24.839 1.00 97.19 256 GLN A C 1
ATOM 2111 O O . GLN A 1 256 ? -5.070 -3.366 24.909 1.00 97.19 256 GLN A O 1
ATOM 2116 N N . HIS A 1 257 ? -5.906 -1.544 25.885 1.00 95.38 257 HIS A N 1
ATOM 2117 C CA . HIS A 1 257 ? -6.123 -2.226 27.155 1.00 95.38 257 HIS A CA 1
ATOM 2118 C C . HIS A 1 257 ? -7.091 -3.416 26.994 1.00 95.38 257 HIS A C 1
ATOM 2120 O O . HIS A 1 257 ? -8.090 -3.350 26.272 1.00 95.38 257 HIS A O 1
ATOM 2126 N N . SER A 1 258 ? -6.883 -4.484 27.771 1.00 95.38 258 SER A N 1
ATOM 2127 C CA . SER A 1 258 ? -7.687 -5.723 27.748 1.00 95.38 258 SER A CA 1
ATOM 2128 C C . SER A 1 258 ? -9.209 -5.511 27.832 1.00 95.38 258 SER A C 1
ATOM 2130 O O . SER A 1 258 ? -9.985 -6.309 27.304 1.00 95.38 258 SER A O 1
ATOM 2132 N N . LYS A 1 259 ? -9.647 -4.410 28.457 1.00 96.75 259 LYS A N 1
ATOM 2133 C CA . LYS A 1 259 ? -11.053 -3.971 28.549 1.00 96.75 259 LYS A CA 1
ATOM 2134 C C . LYS A 1 259 ? -11.664 -3.630 27.182 1.00 96.75 259 LYS A C 1
ATOM 2136 O O . LYS A 1 259 ? -12.829 -3.956 26.965 1.00 96.75 259 LYS A O 1
ATOM 2141 N N . ILE A 1 260 ? -10.906 -3.011 26.275 1.00 97.44 260 ILE A N 1
ATOM 2142 C CA . ILE A 1 260 ? -11.346 -2.707 24.905 1.00 97.44 260 ILE A CA 1
ATOM 2143 C C . ILE A 1 260 ? -11.499 -4.003 24.113 1.00 97.44 260 ILE A C 1
ATOM 2145 O O . ILE A 1 260 ? -12.556 -4.240 23.532 1.00 97.44 260 ILE A O 1
ATOM 2149 N N . HIS A 1 261 ? -10.524 -4.912 24.198 1.00 96.00 261 HIS A N 1
ATOM 2150 C CA . HIS A 1 261 ? -10.628 -6.233 23.570 1.00 96.00 261 HIS A CA 1
ATOM 2151 C C . HIS A 1 261 ? -11.783 -7.069 24.137 1.00 96.00 261 HIS A C 1
ATOM 2153 O O . HIS A 1 261 ? -12.489 -7.741 23.386 1.00 96.00 261 HIS A O 1
ATOM 2159 N N . ALA A 1 262 ? -12.019 -7.021 25.451 1.00 95.88 262 ALA A N 1
ATOM 2160 C CA . ALA A 1 262 ? -13.164 -7.681 26.072 1.00 95.88 262 ALA A CA 1
ATOM 2161 C C . ALA A 1 262 ? -14.491 -7.122 25.547 1.00 95.88 262 ALA A C 1
ATOM 2163 O O . ALA A 1 262 ? -15.384 -7.895 25.213 1.00 95.88 262 ALA A O 1
ATOM 2164 N N . TYR A 1 263 ? -14.598 -5.799 25.416 1.00 96.00 263 TYR A N 1
ATOM 2165 C CA . TYR A 1 263 ? -15.784 -5.161 24.861 1.00 96.00 263 TYR A CA 1
ATOM 2166 C C . TYR A 1 263 ? -15.987 -5.490 23.373 1.00 96.00 263 TYR A C 1
ATOM 2168 O O . TYR A 1 263 ? -17.104 -5.814 22.980 1.00 96.00 263 TYR A O 1
ATOM 2176 N N . ASN A 1 264 ? -14.919 -5.512 22.568 1.00 95.75 264 ASN A N 1
ATOM 2177 C CA . ASN A 1 264 ? -14.973 -5.943 21.169 1.00 95.75 264 ASN A CA 1
ATOM 2178 C C . ASN A 1 264 ? -15.470 -7.398 21.042 1.00 95.75 264 ASN A C 1
ATOM 2180 O O . ASN A 1 264 ? -16.367 -7.679 20.254 1.00 95.75 264 ASN A O 1
ATOM 2184 N N . ARG A 1 265 ? -14.987 -8.318 21.894 1.00 93.88 265 ARG A N 1
ATOM 2185 C CA . ARG A 1 265 ? -15.503 -9.702 21.950 1.00 93.88 265 ARG A CA 1
ATOM 2186 C C . ARG A 1 265 ? -16.982 -9.770 22.329 1.00 93.88 265 ARG A C 1
ATOM 2188 O O . ARG A 1 265 ? -17.690 -10.643 21.836 1.00 93.88 265 ARG A O 1
ATOM 2195 N N . THR A 1 266 ? -17.448 -8.891 23.215 1.00 93.75 266 THR A N 1
ATOM 2196 C CA . THR A 1 266 ? -18.875 -8.794 23.551 1.00 93.75 266 THR A CA 1
ATOM 2197 C C . THR A 1 266 ? -19.689 -8.335 22.344 1.00 93.75 266 THR A C 1
ATOM 2199 O O . THR A 1 266 ? -20.706 -8.952 22.049 1.00 93.75 266 THR A O 1
ATOM 2202 N N . LEU A 1 267 ? -19.233 -7.313 21.610 1.00 92.44 267 LEU A N 1
ATOM 2203 C CA . LEU A 1 267 ? -19.897 -6.868 20.381 1.00 92.44 267 LEU A CA 1
ATOM 2204 C C . LEU A 1 267 ? -19.959 -7.992 19.342 1.00 92.44 267 LEU A C 1
ATOM 2206 O O . LEU A 1 267 ? -21.053 -8.307 18.890 1.00 92.44 267 LEU A O 1
ATOM 2210 N N . PHE A 1 268 ? -18.840 -8.668 19.067 1.00 89.62 268 PHE A N 1
ATOM 2211 C CA . PHE A 1 268 ? -18.777 -9.818 18.155 1.00 89.62 268 PHE A CA 1
ATOM 2212 C C . PHE A 1 268 ? -19.824 -10.900 18.479 1.00 89.62 268 PHE A C 1
ATOM 2214 O O . PHE A 1 268 ? -20.443 -11.460 17.581 1.00 89.62 268 PHE A O 1
ATOM 2221 N N . LYS A 1 269 ? -20.060 -11.182 19.769 1.00 88.62 269 LYS A N 1
ATOM 2222 C CA . LYS A 1 269 ? -21.045 -12.182 20.224 1.00 88.62 269 LYS A CA 1
ATOM 2223 C C . LYS A 1 269 ? -22.497 -11.703 20.191 1.00 88.62 269 LYS A C 1
ATOM 2225 O O . LYS A 1 269 ? -23.398 -12.534 20.174 1.00 88.62 269 LYS A O 1
ATOM 2230 N N . ASN A 1 270 ? -22.729 -10.394 20.247 1.00 86.38 270 ASN A N 1
ATOM 2231 C CA . ASN A 1 270 ? -24.073 -9.826 20.354 1.00 86.38 270 ASN A CA 1
ATOM 2232 C C . ASN A 1 270 ? -24.800 -9.746 19.005 1.00 86.38 270 ASN A C 1
ATOM 2234 O O . ASN A 1 270 ? -26.018 -9.567 18.988 1.00 86.38 270 ASN A O 1
ATOM 2238 N N . PHE A 1 271 ? -24.086 -9.869 17.886 1.00 79.62 271 PHE A N 1
ATOM 2239 C CA . PHE A 1 271 ? -24.693 -9.893 16.559 1.00 79.62 271 PHE A CA 1
ATOM 2240 C C . PHE A 1 271 ? -24.955 -11.331 16.102 1.00 79.62 271 PHE A C 1
ATOM 2242 O O . PHE A 1 271 ? -24.133 -12.223 16.283 1.00 79.62 271 PHE A O 1
ATOM 2249 N N . SER A 1 272 ? -26.118 -11.556 15.484 1.00 71.62 272 SER A N 1
ATOM 2250 C CA . SER A 1 272 ? -26.496 -12.861 14.918 1.00 71.62 272 SER A CA 1
ATOM 2251 C C . SER A 1 272 ? -25.654 -13.240 13.697 1.00 71.62 272 SER A C 1
ATOM 2253 O O . SER A 1 272 ? -25.415 -14.416 13.436 1.00 71.62 272 SER A O 1
ATOM 2255 N N . GLN A 1 273 ? -25.200 -12.236 12.951 1.00 75.44 273 GLN A N 1
ATOM 2256 C CA . GLN A 1 273 ? -24.207 -12.375 11.891 1.00 75.44 273 GLN A CA 1
ATOM 2257 C C . GLN A 1 273 ? -22.818 -12.256 12.520 1.00 75.44 273 GLN A C 1
ATOM 2259 O O . GLN A 1 273 ? -22.627 -11.425 13.406 1.00 75.44 273 GLN A O 1
ATOM 2264 N N . GLN A 1 274 ? -21.853 -13.053 12.056 1.00 80.75 274 GLN A N 1
ATOM 2265 C CA . GLN A 1 274 ? -20.470 -13.033 12.549 1.00 80.75 274 GLN A CA 1
ATOM 2266 C C . GLN A 1 274 ? -19.738 -11.766 12.081 1.00 80.75 274 GLN A C 1
ATOM 2268 O O . GLN A 1 274 ? -18.888 -11.814 11.192 1.00 80.75 274 GLN A O 1
ATOM 2273 N N . ARG A 1 275 ? -20.116 -10.619 12.655 1.00 89.94 275 ARG A N 1
ATOM 2274 C CA . ARG A 1 275 ? -19.509 -9.318 12.383 1.00 89.94 275 ARG A CA 1
ATOM 2275 C C . ARG A 1 275 ? -18.350 -9.083 13.332 1.00 89.94 275 ARG A C 1
ATOM 2277 O O . ARG A 1 275 ? -18.518 -9.285 14.533 1.00 89.94 275 ARG A O 1
ATOM 2284 N N . GLY A 1 276 ? -17.210 -8.643 12.818 1.00 92.31 276 GLY A N 1
ATOM 2285 C CA . GLY A 1 276 ? -15.984 -8.519 13.599 1.00 92.31 276 GLY A CA 1
ATOM 2286 C C . GLY A 1 276 ? -15.191 -7.262 13.291 1.00 92.31 276 GLY A C 1
ATOM 2287 O O . GLY A 1 276 ? -15.260 -6.701 12.203 1.00 92.31 276 GLY A O 1
ATOM 2288 N N . VAL A 1 277 ? -14.411 -6.829 14.276 1.00 95.62 277 VAL A N 1
ATOM 2289 C CA . VAL A 1 277 ? -13.455 -5.734 14.118 1.00 95.62 277 VAL A CA 1
ATOM 2290 C C . VAL A 1 277 ? -12.092 -6.203 14.582 1.00 95.62 277 VAL A C 1
ATOM 2292 O O . VAL A 1 277 ? -11.955 -6.677 15.714 1.00 95.62 277 VAL A O 1
ATOM 2295 N N . LEU A 1 278 ? -11.087 -6.045 13.727 1.00 96.50 278 LEU A N 1
ATOM 2296 C CA . LEU A 1 278 ? -9.687 -6.197 14.106 1.00 96.50 278 LEU A CA 1
ATOM 2297 C C . LEU A 1 278 ? -9.127 -4.840 14.531 1.00 96.50 278 LEU A C 1
ATOM 2299 O O . LEU A 1 278 ? -9.421 -3.819 13.919 1.00 96.50 278 LEU A O 1
ATOM 2303 N N . ILE A 1 279 ? -8.357 -4.834 15.616 1.00 97.56 279 ILE A N 1
ATOM 2304 C CA . ILE A 1 279 ? -7.700 -3.632 16.135 1.00 97.56 279 ILE A CA 1
ATOM 2305 C C . ILE A 1 279 ? -6.210 -3.803 15.879 1.00 97.56 279 ILE A C 1
ATOM 2307 O O . ILE A 1 279 ? -5.641 -4.802 16.318 1.00 97.56 279 ILE A O 1
ATOM 2311 N N . LEU A 1 280 ? -5.620 -2.846 15.175 1.00 96.44 280 LEU A N 1
ATOM 2312 C CA . LEU A 1 280 ? -4.205 -2.787 14.840 1.00 96.44 280 LEU A CA 1
ATOM 2313 C C . LEU A 1 280 ? -3.581 -1.546 15.477 1.00 96.44 280 LEU A C 1
ATOM 2315 O O . LEU A 1 280 ? -4.243 -0.518 15.657 1.00 96.44 280 LEU A O 1
ATOM 2319 N N . SER A 1 281 ? -2.305 -1.659 15.816 1.00 94.44 281 SER A N 1
ATOM 2320 C CA . SER A 1 281 ? -1.483 -0.569 16.324 1.00 94.44 281 SER A CA 1
ATOM 2321 C C . SER A 1 281 ? -0.361 -0.200 15.355 1.00 94.44 281 SER A C 1
ATOM 2323 O O . SER A 1 281 ? -0.000 -1.001 14.489 1.00 94.44 281 SER A O 1
ATOM 2325 N N . ASP A 1 282 ? 0.257 0.968 15.547 1.00 90.50 282 ASP A N 1
ATOM 2326 C CA . ASP A 1 282 ? 1.480 1.352 14.824 1.00 90.50 282 ASP A CA 1
ATOM 2327 C C . ASP A 1 282 ? 2.570 0.256 14.938 1.00 90.50 282 ASP A C 1
ATOM 2329 O O . ASP A 1 282 ? 3.270 -0.052 13.973 1.00 90.50 282 ASP A O 1
ATOM 2333 N N . LEU A 1 283 ? 2.660 -0.421 16.094 1.00 89.81 283 LEU A N 1
ATOM 2334 C CA . LEU A 1 283 ? 3.574 -1.550 16.305 1.00 89.81 283 LEU A CA 1
ATOM 2335 C C . LEU A 1 283 ? 3.256 -2.754 15.405 1.00 89.81 283 LEU A C 1
ATOM 2337 O O . LEU A 1 283 ? 4.180 -3.421 14.944 1.00 89.81 283 LEU A O 1
ATOM 2341 N N . ASP A 1 284 ? 1.979 -3.058 15.171 1.00 92.25 284 ASP A N 1
ATOM 2342 C CA . ASP A 1 284 ? 1.588 -4.171 14.300 1.00 92.25 284 ASP A CA 1
ATOM 2343 C C . ASP A 1 284 ? 1.987 -3.884 12.856 1.00 92.25 284 ASP A C 1
ATOM 2345 O O . ASP A 1 284 ? 2.562 -4.742 12.193 1.00 92.25 284 ASP A O 1
ATOM 2349 N N . PHE A 1 285 ? 1.773 -2.651 12.398 1.00 86.69 285 PHE A N 1
ATOM 2350 C CA . PHE A 1 285 ? 2.231 -2.219 11.085 1.00 86.69 285 PHE A CA 1
ATOM 2351 C C . PHE A 1 285 ? 3.747 -2.230 10.955 1.00 86.69 285 PHE A C 1
ATOM 2353 O O . PHE A 1 285 ? 4.248 -2.713 9.943 1.00 86.69 285 PHE A O 1
ATOM 2360 N N . ARG A 1 286 ? 4.481 -1.808 11.989 1.00 83.44 286 ARG A N 1
ATOM 2361 C CA . ARG A 1 286 ? 5.943 -1.920 12.0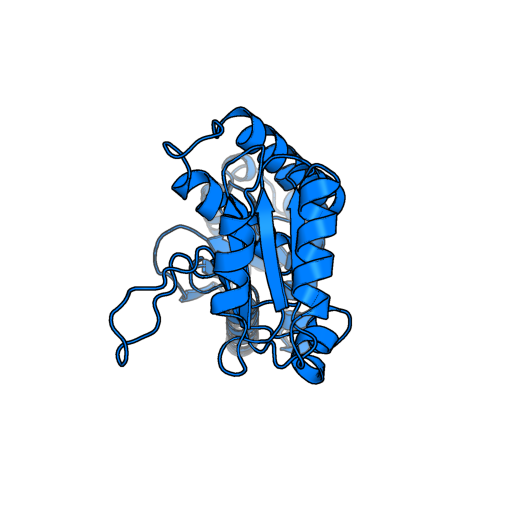07 1.00 83.44 286 ARG A CA 1
ATOM 2362 C C . ARG A 1 286 ? 6.407 -3.366 11.824 1.00 83.44 286 ARG A C 1
ATOM 2364 O O . ARG A 1 286 ? 7.273 -3.619 11.003 1.00 83.44 286 ARG A O 1
ATOM 2371 N N . LYS A 1 287 ? 5.780 -4.317 12.520 1.00 85.69 287 LYS A N 1
ATOM 2372 C CA . LYS A 1 287 ? 6.092 -5.751 12.385 1.00 85.69 287 LYS A CA 1
ATOM 2373 C C . LYS A 1 287 ? 5.697 -6.337 11.030 1.00 85.69 287 LYS A C 1
ATOM 2375 O O . LYS A 1 287 ? 6.291 -7.315 10.609 1.00 85.69 287 LYS A O 1
ATOM 2380 N N . MET A 1 288 ? 4.667 -5.801 10.375 1.00 85.06 288 MET A N 1
ATOM 2381 C CA . MET A 1 288 ? 4.237 -6.273 9.053 1.00 85.06 288 MET A CA 1
ATOM 2382 C C . MET A 1 288 ? 5.167 -5.808 7.927 1.00 85.06 288 MET A C 1
ATOM 2384 O O . MET A 1 288 ? 5.173 -6.425 6.866 1.00 85.06 288 MET A O 1
ATOM 2388 N N . VAL A 1 289 ? 5.917 -4.721 8.140 1.00 73.25 289 VAL A N 1
ATOM 2389 C CA . VAL A 1 289 ? 6.914 -4.219 7.180 1.00 73.25 289 VAL A CA 1
ATOM 2390 C C . VAL A 1 289 ? 8.328 -4.757 7.443 1.00 73.25 289 VAL A C 1
ATOM 2392 O O . VAL A 1 289 ? 9.225 -4.474 6.648 1.00 73.25 289 VAL A O 1
ATOM 2395 N N . GLU A 1 290 ? 8.536 -5.485 8.548 1.00 67.38 290 GLU A N 1
ATOM 2396 C CA . GLU A 1 290 ? 9.767 -6.216 8.917 1.00 67.38 290 GLU A CA 1
ATOM 2397 C C . GLU A 1 290 ? 9.897 -7.552 8.175 1.00 67.38 290 GLU A C 1
ATOM 2399 O O . GLU A 1 290 ? 11.008 -7.796 7.646 1.00 67.38 290 GLU A O 1
#

Sequence (290 aa):
MMHFALNYAKHVNEILHNVLWSTWFYKHEIIEVPGLVTALLVTYDNQKDDEFDVASEQTWSKFLQRMSRVKHDWSHFSQETMERLADFPQKKMLGWEGRTIYFIRGGSNPGYWSAENASADVTMLISTSVQMHGPMIQNQVQELEKSIRVGQEQCHEYEDFIRVIVNFLFIDHLGEATLQARTKPENEGTEIRDVICQNRAEAGFWKDLKDKYSCSEIVFEAKNTNELTRDNLRQIYCYLKPALGFWGFIVCRTEQHSKIHAYNRTLFKNFSQQRGVLILSDLDFRKMVE